Protein AF-A0A7W3NFS5-F1 (afdb_monomer_lite)

Sequence (262 aa):
MENLSQFLEVVEIKYSSRLQEELSLLIFSGQLLVFDCQSESMYSVNIANPPQRSVDESNMEVSIRGPRDGFVESAEINTVLIRQRLKTLSLVTETYTLGTRSNTNVTLLYMDDIISPDILDTIKCRLSEIKMDIISSSYQVEELLYDRTYSLLPLLDYSGRPDYVVQSLNQGRFAILVDGSPSCLIGPVNLEFLIKSPEDNQLSFFYASISRFLRLSALVTTILLPGLWTALTSYQPDQIPFPLLATVAVSRQGLPPLPHSS

Structure (mmCIF, N/CA/C/O backbone):
data_AF-A0A7W3NFS5-F1
#
_entry.id   AF-A0A7W3NFS5-F1
#
loop_
_atom_site.group_PDB
_atom_site.id
_atom_site.type_symbol
_atom_site.label_atom_id
_atom_site.label_alt_id
_atom_site.label_comp_id
_atom_site.label_asym_id
_atom_site.label_entity_id
_atom_site.label_seq_id
_atom_site.pdbx_PDB_ins_code
_atom_site.Cartn_x
_atom_site.Cartn_y
_atom_site.Cartn_z
_atom_site.occupancy
_atom_site.B_iso_or_equiv
_atom_site.auth_seq_id
_atom_site.auth_comp_id
_atom_site.auth_asym_id
_atom_site.auth_atom_id
_atom_site.pdbx_PDB_model_num
ATOM 1 N N . MET A 1 1 ? -26.804 4.217 36.303 1.00 50.69 1 MET A N 1
ATOM 2 C CA . MET A 1 1 ? -26.183 5.009 35.219 1.00 50.69 1 MET A CA 1
ATOM 3 C C . MET A 1 1 ? -25.878 6.456 35.626 1.00 50.69 1 MET A C 1
ATOM 5 O O . MET A 1 1 ? -24.889 6.981 35.140 1.00 50.69 1 MET A O 1
ATOM 9 N N . GLU A 1 2 ? -26.611 7.073 36.567 1.00 48.41 2 GLU A N 1
ATOM 10 C CA . GLU A 1 2 ? -26.377 8.465 37.032 1.00 48.41 2 GLU A CA 1
ATOM 11 C C . GLU A 1 2 ? -24.979 8.757 37.627 1.00 48.41 2 GLU A C 1
ATOM 13 O O . GLU A 1 2 ? -24.530 9.897 37.600 1.00 48.41 2 GLU A O 1
ATOM 18 N N . ASN A 1 3 ? -24.247 7.745 38.110 1.00 52.47 3 ASN A N 1
ATOM 19 C CA . ASN A 1 3 ? -22.880 7.928 38.628 1.00 52.47 3 ASN A CA 1
ATOM 20 C C . ASN A 1 3 ? -21.785 7.941 37.537 1.00 52.47 3 ASN A C 1
ATOM 22 O O . ASN A 1 3 ? -20.667 8.368 37.812 1.00 52.47 3 ASN A O 1
ATOM 26 N N . LEU A 1 4 ? -22.066 7.479 36.308 1.00 49.25 4 LEU A N 1
ATOM 27 C CA . LEU A 1 4 ? -21.071 7.423 35.218 1.00 49.25 4 LEU A CA 1
ATOM 28 C C . LEU A 1 4 ? -20.938 8.759 34.471 1.00 49.25 4 LEU A C 1
ATOM 30 O O . LEU A 1 4 ? -19.843 9.107 34.035 1.00 49.25 4 LEU A O 1
ATOM 34 N N . SER A 1 5 ? -22.012 9.551 34.410 1.00 54.19 5 SER A N 1
ATOM 35 C CA . SER A 1 5 ? -22.015 10.900 33.822 1.00 54.19 5 SER A CA 1
ATOM 36 C C . SER A 1 5 ? -21.189 11.924 34.606 1.00 54.19 5 SER A C 1
ATOM 38 O O . SER A 1 5 ? -20.962 13.028 34.125 1.00 54.19 5 SER A O 1
ATOM 40 N N . GLN A 1 6 ? -20.749 11.585 35.822 1.00 53.34 6 GLN A N 1
ATOM 41 C CA . GLN A 1 6 ? -19.926 12.458 36.664 1.00 53.34 6 GLN A CA 1
ATOM 42 C C . GLN A 1 6 ? -18.424 12.370 36.342 1.00 53.34 6 GLN A C 1
ATOM 44 O O . GLN A 1 6 ? -17.677 13.274 36.709 1.00 53.34 6 GLN A O 1
ATOM 49 N N . PHE A 1 7 ? -17.985 11.305 35.657 1.00 56.59 7 PHE A N 1
ATOM 50 C CA . PHE A 1 7 ? -16.572 11.049 35.341 1.00 56.59 7 PHE A CA 1
ATOM 51 C C . PHE A 1 7 ? -16.273 10.977 33.837 1.00 56.59 7 PHE A C 1
ATOM 53 O O . PHE A 1 7 ? -15.113 11.086 33.449 1.00 56.59 7 PHE A O 1
ATOM 60 N N . LEU A 1 8 ? -17.293 10.800 32.993 1.00 61.88 8 LEU A N 1
ATOM 61 C CA . LEU A 1 8 ? -17.168 10.682 31.541 1.00 61.88 8 LEU A CA 1
ATOM 62 C C . LEU A 1 8 ? -18.235 11.548 30.860 1.00 61.88 8 LEU A C 1
ATOM 64 O O . LEU A 1 8 ? -19.388 11.560 31.291 1.00 61.88 8 LEU A O 1
ATOM 68 N N . GLU A 1 9 ? -17.868 12.253 29.786 1.00 70.12 9 GLU A N 1
ATOM 69 C CA . GLU A 1 9 ? -18.842 12.890 28.892 1.00 70.12 9 GLU A CA 1
ATOM 70 C C . GLU A 1 9 ? -19.611 11.788 28.150 1.00 70.12 9 GLU A C 1
ATOM 72 O O . GLU A 1 9 ? -19.133 11.211 27.171 1.00 70.12 9 GLU A O 1
ATOM 77 N N . VAL A 1 10 ? -20.788 11.446 28.674 1.00 74.31 10 VAL A N 1
ATOM 78 C CA . VAL A 1 10 ? -21.691 10.455 28.087 1.00 74.31 10 VAL A CA 1
ATOM 79 C C . VAL A 1 10 ? -22.717 11.182 27.225 1.00 74.31 10 VAL A C 1
ATOM 81 O O . VAL A 1 10 ? -23.427 12.062 27.711 1.00 74.31 10 VAL A O 1
ATOM 84 N N . VAL A 1 11 ? -22.818 10.798 25.953 1.00 80.19 11 VAL A N 1
ATOM 85 C CA . VAL A 1 11 ? -23.832 11.321 25.027 1.00 80.19 11 VAL A CA 1
ATOM 86 C C . VAL A 1 11 ? -24.844 10.220 24.735 1.00 80.19 11 VAL A C 1
ATOM 88 O O . VAL A 1 11 ? -24.473 9.116 24.344 1.00 80.19 11 VAL A O 1
ATOM 91 N N . GLU A 1 12 ? -26.126 10.507 24.944 1.00 79.06 12 GLU A N 1
ATOM 92 C CA . GLU A 1 12 ? -27.219 9.601 24.585 1.00 79.06 12 GLU A CA 1
ATOM 93 C C . GLU A 1 12 ? -27.515 9.692 23.082 1.00 79.06 12 GLU A C 1
ATOM 95 O O . GLU A 1 12 ? -27.705 10.783 22.534 1.00 79.06 12 GLU A O 1
ATOM 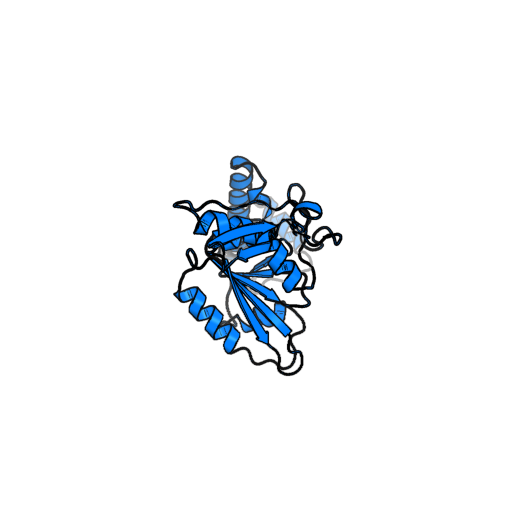100 N N . ILE A 1 13 ? -27.562 8.541 22.415 1.00 79.31 13 ILE A N 1
ATOM 101 C CA . ILE A 1 13 ? -27.836 8.429 20.984 1.00 79.31 13 ILE A CA 1
ATOM 102 C C . ILE A 1 13 ? -29.337 8.227 20.798 1.00 79.31 13 ILE A C 1
ATOM 104 O O . ILE A 1 13 ? -29.923 7.270 21.302 1.00 79.31 13 ILE A O 1
ATOM 108 N N . LYS A 1 14 ? -29.969 9.129 20.046 1.00 77.38 14 LYS A N 1
ATOM 109 C CA . LYS A 1 14 ? -31.396 9.033 19.722 1.00 77.38 14 LYS A CA 1
ATOM 110 C C . LYS A 1 14 ? -31.613 8.144 18.507 1.00 77.38 14 LYS A C 1
ATOM 112 O O . LYS A 1 14 ? -30.875 8.243 17.532 1.00 77.38 14 LYS A O 1
ATOM 117 N N . TYR A 1 15 ? -32.685 7.354 18.531 1.00 75.12 15 TYR A N 1
ATOM 118 C CA . TYR A 1 15 ? -33.077 6.540 17.387 1.00 75.12 15 TYR A CA 1
ATOM 119 C C . TYR A 1 15 ? -33.404 7.416 16.164 1.00 75.12 15 TYR A C 1
ATOM 121 O O . TYR A 1 15 ? -34.329 8.227 16.193 1.00 75.12 15 TYR A O 1
ATOM 129 N N . SER A 1 16 ? -32.633 7.249 15.089 1.00 76.94 16 SER A N 1
ATOM 130 C CA . SER A 1 16 ? -32.757 7.951 13.810 1.00 76.94 16 SER A CA 1
ATOM 131 C C . SER A 1 16 ? -32.874 6.955 12.643 1.00 76.94 16 SER A C 1
ATOM 133 O O . SER A 1 16 ? -32.555 5.774 12.760 1.00 76.94 16 SER A O 1
ATOM 135 N N . SER A 1 17 ? -33.313 7.408 11.466 1.00 72.19 17 SER A N 1
ATOM 136 C CA . SER A 1 17 ? -33.324 6.557 10.264 1.00 72.19 17 SER A CA 1
ATOM 137 C C . SER A 1 17 ? -31.917 6.226 9.740 1.00 72.19 17 SER A C 1
ATOM 139 O O . SER A 1 17 ? -31.786 5.379 8.865 1.00 72.19 17 SER A O 1
ATOM 141 N N . ARG A 1 18 ? -30.873 6.902 10.248 1.00 76.00 18 ARG A N 1
ATOM 142 C CA . ARG A 1 18 ? -29.458 6.740 9.864 1.00 76.00 18 ARG A CA 1
ATOM 143 C C . ARG A 1 18 ? -28.597 6.184 11.000 1.00 76.00 18 ARG A C 1
ATOM 145 O O . ARG A 1 18 ? -27.382 6.354 10.995 1.00 76.00 18 ARG A O 1
ATOM 152 N N . LEU A 1 19 ? -29.208 5.480 11.953 1.00 81.12 19 LEU A N 1
ATOM 153 C CA . LEU A 1 19 ? -28.507 4.940 13.120 1.00 81.12 19 LEU A CA 1
ATOM 154 C C . LEU A 1 19 ? -27.270 4.127 12.766 1.00 81.12 19 LEU A C 1
ATOM 156 O O . LEU A 1 19 ? -26.240 4.302 13.395 1.00 81.12 19 LEU A O 1
ATOM 160 N N . GLN A 1 20 ? -27.333 3.255 11.759 1.00 80.19 20 GLN A N 1
ATOM 161 C CA . GLN A 1 20 ? -26.166 2.449 11.387 1.00 80.19 20 GLN A CA 1
ATOM 162 C C . GLN A 1 20 ? -24.980 3.312 10.938 1.00 80.19 20 GLN A C 1
ATOM 164 O O . GLN A 1 20 ? -23.849 3.045 11.340 1.00 80.19 20 GLN A O 1
ATOM 169 N N . GLU A 1 21 ? -25.233 4.366 10.160 1.00 79.81 21 GLU A N 1
ATOM 170 C CA . GLU A 1 21 ? -24.198 5.301 9.713 1.00 79.81 21 GLU A CA 1
ATOM 171 C C . GLU A 1 21 ? -23.623 6.074 10.908 1.00 79.81 21 GLU A C 1
ATOM 173 O O . GLU A 1 21 ? -22.405 6.112 11.086 1.00 79.81 21 GLU A O 1
ATOM 178 N N . GLU A 1 22 ? -24.486 6.611 11.776 1.00 81.62 22 GLU A N 1
ATOM 179 C CA . GLU A 1 22 ? -24.076 7.342 12.982 1.00 81.62 22 GLU A CA 1
ATOM 180 C C . GLU A 1 22 ? -23.250 6.456 13.925 1.00 81.62 22 GLU A C 1
ATOM 182 O O . GLU A 1 22 ? -22.154 6.839 14.329 1.00 81.62 22 GLU A O 1
ATOM 187 N N . LEU A 1 23 ? -23.708 5.236 14.210 1.00 84.56 23 LEU A N 1
ATOM 188 C CA . LEU A 1 23 ? -22.993 4.290 15.066 1.00 84.56 23 LEU A CA 1
ATOM 189 C C . LEU A 1 23 ? -21.648 3.884 14.467 1.00 84.56 23 LEU A C 1
ATOM 191 O O . LEU A 1 23 ? -20.651 3.837 15.186 1.00 84.56 23 LEU A O 1
ATOM 195 N N . SER A 1 24 ? -21.593 3.641 13.155 1.00 82.06 24 SER A N 1
ATOM 196 C CA . SER A 1 24 ? -20.338 3.306 12.480 1.00 82.06 24 SER A CA 1
ATOM 197 C C . SER A 1 24 ? -19.307 4.430 12.610 1.00 82.06 24 SER A C 1
ATOM 199 O O . SER A 1 24 ? -18.157 4.172 12.966 1.00 82.06 24 SER A O 1
ATOM 201 N N . LEU A 1 25 ? -19.723 5.689 12.433 1.00 83.06 25 LEU A N 1
ATOM 202 C CA . LEU A 1 25 ? -18.851 6.851 12.583 1.00 83.06 25 LEU A CA 1
ATOM 203 C C . LEU A 1 25 ? -18.327 6.990 14.014 1.00 83.06 25 LEU A C 1
ATOM 205 O O . LEU A 1 25 ? -17.136 7.249 14.199 1.00 83.06 25 LEU A O 1
ATOM 209 N N . LEU A 1 26 ? -19.187 6.785 15.016 1.00 84.12 26 LEU A N 1
ATOM 210 C CA . LEU A 1 26 ? -18.800 6.854 16.426 1.00 84.12 26 LEU A CA 1
ATOM 211 C C . LEU A 1 26 ? -17.784 5.750 16.765 1.00 84.12 26 LEU A C 1
ATOM 213 O O . LEU A 1 26 ? -16.708 6.061 17.282 1.00 84.12 26 LEU A O 1
ATOM 217 N N . ILE A 1 27 ? -18.042 4.499 16.368 1.00 84.75 27 ILE A N 1
ATOM 218 C CA . ILE A 1 27 ? -17.113 3.370 16.566 1.00 84.75 27 ILE A CA 1
ATOM 219 C C . ILE A 1 27 ? -15.768 3.650 15.888 1.00 84.75 27 ILE A C 1
ATOM 221 O O . ILE A 1 27 ? -14.715 3.530 16.513 1.00 84.75 27 ILE A O 1
ATOM 225 N N . PHE A 1 28 ? -15.772 4.071 14.620 1.00 82.19 28 PHE A N 1
ATOM 226 C CA . PHE A 1 28 ? -14.536 4.336 13.874 1.00 82.19 28 PHE A CA 1
ATOM 227 C C . PHE A 1 28 ? -13.806 5.601 14.320 1.00 82.19 28 PHE A C 1
ATOM 229 O O . PHE A 1 28 ? -12.626 5.777 14.017 1.00 82.19 28 PHE A O 1
ATOM 236 N N . SER A 1 29 ? -14.471 6.477 15.069 1.00 81.06 29 SER A N 1
ATOM 237 C CA . SER A 1 29 ? -13.814 7.577 15.770 1.00 81.06 29 SER A CA 1
ATOM 238 C C . SER A 1 29 ? -13.174 7.164 17.100 1.00 81.06 29 SER A C 1
ATOM 240 O O . SER A 1 29 ? -12.531 7.999 17.728 1.00 81.06 29 SER A O 1
ATOM 242 N N . GLY A 1 30 ? -13.290 5.891 17.497 1.00 77.94 30 GLY A N 1
ATOM 243 C CA . GLY A 1 30 ? -12.721 5.355 18.734 1.00 77.94 30 GLY A CA 1
ATOM 244 C C . GLY A 1 30 ? -13.622 5.537 19.956 1.00 77.94 30 GLY A C 1
ATOM 245 O O . GLY A 1 30 ? -13.131 5.484 21.082 1.00 77.94 30 GLY A O 1
ATOM 246 N N . GLN A 1 31 ? -14.921 5.779 19.760 1.00 86.25 31 GLN A N 1
ATOM 247 C CA . GLN A 1 31 ? -15.871 5.882 20.864 1.00 86.25 31 GLN A CA 1
ATOM 248 C C . GLN A 1 31 ? -16.379 4.504 21.295 1.00 86.25 31 GLN A C 1
ATOM 250 O O . GLN A 1 31 ? -16.615 3.616 20.476 1.00 86.25 31 GLN A O 1
ATOM 255 N N . LEU A 1 32 ? -16.577 4.349 22.601 1.00 84.31 32 LEU A N 1
ATOM 256 C CA . LEU A 1 32 ? -17.219 3.193 23.206 1.00 84.31 32 LEU A CA 1
ATOM 257 C C . LEU A 1 32 ? -18.731 3.379 23.129 1.00 84.31 32 LEU A C 1
ATOM 259 O O . LEU A 1 32 ? -19.264 4.351 23.662 1.00 84.31 32 LEU A O 1
ATOM 263 N N . LEU A 1 33 ? -19.415 2.424 22.509 1.00 87.00 33 LEU A N 1
ATOM 264 C CA . LEU A 1 33 ? -20.867 2.349 22.553 1.00 87.00 33 LEU A CA 1
ATOM 265 C C . LEU A 1 33 ? -21.302 1.415 23.679 1.00 87.00 33 LEU A C 1
ATOM 267 O O . LEU A 1 33 ? -20.869 0.265 23.745 1.00 87.00 33 LEU A O 1
ATOM 271 N N . VAL A 1 34 ? -22.178 1.906 24.548 1.00 85.88 34 VAL A N 1
ATOM 272 C CA . VAL A 1 34 ? -22.802 1.130 25.618 1.00 85.88 34 VAL A CA 1
ATOM 273 C C . VAL A 1 34 ? -24.278 1.006 25.299 1.00 85.88 34 VAL A C 1
ATOM 275 O O . VAL A 1 34 ? -24.979 2.009 25.192 1.00 85.88 34 VAL A O 1
ATOM 278 N N . PHE A 1 35 ? -24.740 -0.229 25.145 1.00 85.69 35 PHE A N 1
ATOM 279 C CA . PHE A 1 35 ? -26.154 -0.528 24.982 1.00 85.69 35 PHE A CA 1
ATOM 280 C C . PHE A 1 35 ? -26.725 -0.999 26.317 1.00 85.69 35 PHE A C 1
ATOM 282 O O . PHE A 1 35 ? -26.280 -2.015 26.860 1.00 85.69 35 PHE A O 1
ATOM 289 N N . ASP A 1 36 ? -27.691 -0.258 26.853 1.00 84.38 36 ASP A N 1
ATOM 290 C CA . ASP A 1 36 ? -28.417 -0.670 28.047 1.00 84.38 36 ASP A CA 1
ATOM 291 C C . ASP A 1 36 ? -29.655 -1.478 27.641 1.00 84.38 36 ASP A C 1
ATOM 293 O O . ASP A 1 36 ? -30.638 -0.958 27.115 1.00 84.38 36 ASP A O 1
ATOM 297 N N . CYS A 1 37 ? -29.603 -2.784 27.906 1.00 79.75 37 CYS A N 1
ATOM 298 C CA . CYS A 1 37 ? -30.672 -3.712 27.547 1.00 79.75 37 CYS A CA 1
ATOM 299 C C . CYS A 1 37 ? -31.980 -3.462 28.316 1.00 79.75 37 CYS A C 1
ATOM 301 O O . CYS A 1 37 ? -33.018 -3.951 27.884 1.00 79.75 37 CYS A O 1
ATOM 303 N N . GLN A 1 38 ? -31.950 -2.767 29.462 1.00 80.44 38 GLN A N 1
ATOM 304 C CA . GLN A 1 38 ? -33.153 -2.535 30.272 1.00 80.44 38 GLN A CA 1
ATOM 305 C C . GLN A 1 38 ? -33.920 -1.283 29.852 1.00 80.44 38 GLN A C 1
ATOM 307 O O . GLN A 1 38 ? -35.146 -1.264 29.920 1.00 80.44 38 GLN A O 1
ATOM 312 N N . SER A 1 39 ? -33.200 -0.236 29.460 1.00 78.31 39 SER A N 1
ATOM 313 C CA . SER A 1 39 ? -33.780 1.052 29.074 1.00 78.31 39 SER A CA 1
ATOM 314 C C . SER A 1 39 ? -33.899 1.227 27.556 1.00 78.31 39 SER A C 1
ATOM 316 O O . SER A 1 39 ? -34.434 2.238 27.110 1.00 78.31 39 SER A O 1
ATOM 318 N N . GLU A 1 40 ? -33.420 0.249 26.774 1.00 79.94 40 GLU A N 1
ATOM 319 C CA . GLU A 1 40 ? -33.322 0.290 25.306 1.00 79.94 40 GLU A CA 1
ATOM 320 C C . GLU A 1 40 ? -32.586 1.535 24.782 1.00 79.94 40 GLU A C 1
ATOM 322 O O . GLU A 1 40 ? -32.720 1.905 23.615 1.00 79.94 40 GLU A O 1
ATOM 327 N N . SER A 1 41 ? -31.784 2.188 25.624 1.00 79.94 41 SER A N 1
ATOM 328 C CA . SER A 1 41 ? -31.015 3.370 25.265 1.00 79.94 41 SER A CA 1
ATOM 329 C C . SER A 1 41 ? -29.575 3.000 24.919 1.00 79.94 41 SER A C 1
ATOM 331 O O . SER A 1 41 ? -28.996 2.015 25.395 1.00 79.94 41 SER A O 1
ATOM 333 N N . MET A 1 42 ? -28.987 3.807 24.040 1.00 83.19 42 MET A N 1
ATOM 334 C CA . MET A 1 42 ? -27.611 3.645 23.602 1.00 83.19 42 MET A CA 1
ATOM 335 C C . MET A 1 42 ? -26.827 4.902 23.946 1.00 83.19 42 MET A C 1
ATOM 337 O O . MET A 1 42 ? -27.275 6.021 23.699 1.00 83.19 42 MET A O 1
ATOM 341 N N . TYR A 1 43 ? -25.643 4.711 24.505 1.00 84.56 43 TYR A N 1
ATOM 342 C CA . TYR A 1 43 ? -24.767 5.791 24.926 1.00 84.56 43 TYR A CA 1
ATOM 343 C C . TYR A 1 43 ? -23.435 5.690 24.196 1.00 84.56 43 TYR A C 1
ATOM 345 O O . TYR A 1 43 ? -22.887 4.598 24.054 1.00 84.56 43 TYR A O 1
ATOM 353 N N . SER A 1 44 ? -22.887 6.824 23.773 1.00 85.81 44 SER A N 1
ATOM 354 C CA . SER A 1 44 ? -21.505 6.929 23.310 1.00 85.81 44 SER A CA 1
ATOM 355 C C . SER A 1 44 ? -20.638 7.601 24.361 1.00 85.81 44 SER A C 1
ATOM 357 O O . SER A 1 44 ? -21.002 8.648 24.903 1.00 85.81 44 SER A O 1
ATOM 359 N N . VAL A 1 45 ? -19.464 7.027 24.594 1.00 86.06 45 VAL A N 1
ATOM 360 C CA . VAL A 1 45 ? -18.421 7.584 25.451 1.00 86.06 45 VAL A CA 1
ATOM 361 C C . VAL A 1 45 ? -17.153 7.741 24.629 1.00 86.06 45 VAL A C 1
ATOM 363 O O . VAL A 1 45 ? -16.665 6.781 24.030 1.00 86.06 45 VAL A O 1
ATOM 366 N N . ASN A 1 46 ? -16.589 8.946 24.604 1.00 81.25 46 ASN A N 1
ATOM 367 C CA . ASN A 1 46 ? -15.326 9.168 23.917 1.00 81.25 46 ASN A CA 1
ATOM 368 C C . ASN A 1 46 ? -14.157 8.626 24.752 1.00 81.25 46 ASN A C 1
ATOM 370 O O . ASN A 1 46 ? -13.762 9.230 25.746 1.00 81.25 46 ASN A O 1
ATOM 374 N N . ILE A 1 47 ? -13.614 7.483 24.332 1.00 82.75 47 ILE A N 1
ATOM 375 C CA . ILE A 1 47 ? -12.411 6.864 24.911 1.00 82.75 47 ILE A CA 1
ATOM 376 C C . ILE A 1 47 ? -11.263 6.795 23.897 1.00 82.75 47 ILE A C 1
ATOM 378 O O . ILE A 1 47 ? -10.312 6.035 24.083 1.00 82.75 47 ILE A O 1
ATOM 382 N N . ALA A 1 48 ? -11.369 7.545 22.797 1.00 75.75 48 ALA A N 1
ATOM 383 C CA . ALA A 1 48 ? -10.435 7.451 21.691 1.00 75.75 48 ALA A CA 1
ATOM 384 C C . ALA A 1 48 ? -9.026 7.838 22.157 1.00 75.75 48 ALA A C 1
ATOM 386 O O . ALA A 1 48 ? -8.759 8.994 22.482 1.00 75.75 48 ALA A O 1
ATOM 387 N N . ASN A 1 49 ? -8.114 6.866 22.159 1.00 74.19 49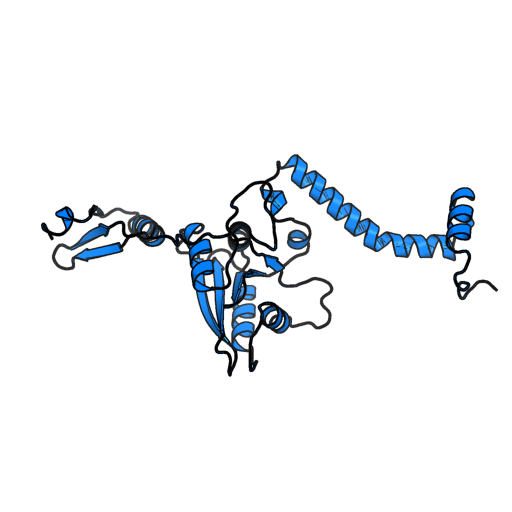 ASN A N 1
ATOM 388 C CA . ASN A 1 49 ? -6.697 7.081 22.428 1.00 74.19 49 ASN A CA 1
ATOM 389 C C . ASN A 1 49 ? -5.886 6.666 21.192 1.00 74.19 49 ASN A C 1
ATOM 391 O O . ASN A 1 49 ? -5.350 5.555 21.151 1.00 74.19 49 ASN A O 1
ATOM 395 N N . PRO A 1 50 ? -5.872 7.497 20.131 1.00 67.75 50 PRO A N 1
ATOM 396 C CA . PRO A 1 50 ? -5.092 7.198 18.938 1.00 67.75 50 PRO A CA 1
ATOM 397 C C . PRO A 1 50 ? -3.608 7.029 19.314 1.00 67.75 50 PRO A C 1
ATOM 399 O O . PRO A 1 50 ? -3.145 7.697 20.241 1.00 67.75 50 PRO A O 1
ATOM 402 N N . PRO A 1 51 ? -2.852 6.147 18.632 1.00 62.06 51 PRO A N 1
ATOM 403 C CA . PRO A 1 51 ? -1.450 5.904 18.950 1.00 62.06 51 PRO A CA 1
ATOM 404 C C . PRO A 1 51 ? -0.664 7.225 18.988 1.00 62.06 51 PRO A C 1
ATOM 406 O O . PRO A 1 51 ? -0.557 7.920 17.985 1.00 62.06 51 PRO A O 1
ATOM 409 N N . GLN A 1 52 ? -0.131 7.568 20.168 1.00 56.97 52 GLN A N 1
ATOM 410 C CA . GLN A 1 52 ? 0.636 8.799 20.429 1.00 56.97 52 GLN A CA 1
ATOM 411 C C . GLN A 1 52 ? 2.148 8.640 20.210 1.00 56.97 52 GLN A C 1
ATOM 413 O O . GLN A 1 52 ? 2.911 9.564 20.496 1.00 56.97 52 GLN A O 1
ATOM 418 N N . ARG A 1 53 ? 2.620 7.470 19.756 1.00 47.50 53 ARG A N 1
ATOM 419 C CA . ARG A 1 53 ? 4.045 7.313 19.440 1.00 47.50 53 ARG A CA 1
ATOM 420 C C . ARG A 1 53 ? 4.416 8.297 18.332 1.00 47.50 53 ARG A C 1
ATOM 422 O O . ARG A 1 53 ? 3.583 8.588 17.477 1.00 47.50 53 ARG A O 1
ATOM 429 N N . SER A 1 54 ? 5.652 8.788 18.357 1.00 51.16 54 SER A N 1
ATOM 430 C CA . SER A 1 54 ? 6.246 9.550 17.262 1.00 51.16 54 SER A CA 1
ATOM 431 C C . SER A 1 54 ? 6.188 8.691 16.003 1.00 51.16 54 SER A C 1
ATOM 433 O O . SER A 1 54 ? 7.034 7.824 15.796 1.00 51.16 54 SER A O 1
ATOM 435 N N . VAL A 1 55 ? 5.126 8.840 15.212 1.00 55.03 55 VAL A N 1
ATOM 436 C CA . VAL A 1 55 ? 5.115 8.303 13.861 1.00 55.03 55 VAL A CA 1
ATOM 437 C C . VAL A 1 55 ? 6.111 9.169 13.114 1.00 55.03 55 VAL A C 1
ATOM 439 O O . VAL A 1 55 ? 5.806 10.304 12.744 1.00 55.03 55 VAL A O 1
ATOM 442 N N . ASP A 1 56 ? 7.348 8.689 13.070 1.00 59.72 56 ASP A N 1
ATOM 443 C CA . ASP A 1 56 ? 8.437 9.392 12.422 1.00 59.72 56 ASP A CA 1
ATOM 444 C C . ASP A 1 56 ? 8.164 9.474 10.918 1.00 59.72 56 ASP A C 1
ATOM 446 O O . ASP A 1 56 ? 7.334 8.748 10.354 1.00 59.72 56 ASP A O 1
ATOM 450 N N . GLU A 1 57 ? 8.840 10.422 10.277 1.00 59.66 57 GLU A N 1
ATOM 451 C CA . GLU A 1 57 ? 8.724 10.603 8.839 1.00 59.66 57 GLU A CA 1
ATOM 452 C C . GLU A 1 57 ? 9.121 9.315 8.113 1.00 59.66 57 GLU A C 1
ATOM 454 O O . GLU A 1 57 ? 10.073 8.640 8.510 1.00 59.66 57 GLU A O 1
ATOM 459 N N . SER A 1 58 ? 8.370 8.938 7.074 1.00 57.56 58 SER A N 1
ATOM 460 C CA . SER A 1 58 ? 8.678 7.723 6.319 1.00 57.56 58 SER A CA 1
ATOM 461 C C . SER A 1 58 ? 10.115 7.782 5.792 1.00 57.56 58 SER A C 1
ATOM 463 O O . SER A 1 58 ? 10.449 8.629 4.965 1.00 57.56 58 SER A O 1
ATOM 465 N N . ASN A 1 59 ? 10.968 6.855 6.240 1.00 60.09 59 ASN A N 1
ATOM 466 C CA . ASN A 1 59 ? 12.362 6.783 5.788 1.00 60.09 59 ASN A CA 1
ATOM 467 C C . ASN A 1 59 ? 12.482 6.429 4.293 1.00 60.09 59 ASN A C 1
ATOM 469 O O . ASN A 1 59 ? 13.520 6.689 3.688 1.00 60.09 59 ASN A O 1
ATOM 473 N N . MET A 1 60 ? 11.447 5.818 3.702 1.00 59.59 60 MET A N 1
ATOM 474 C CA . MET A 1 60 ? 11.437 5.436 2.285 1.00 59.59 60 MET A CA 1
ATOM 475 C C . MET A 1 60 ? 10.988 6.576 1.368 1.00 59.59 60 MET A C 1
ATOM 477 O O . MET A 1 60 ? 11.485 6.692 0.251 1.00 59.59 60 MET A O 1
ATOM 481 N N . GLU A 1 61 ? 10.055 7.410 1.826 1.00 61.91 61 GLU A N 1
ATOM 482 C CA . GLU A 1 61 ? 9.407 8.431 1.005 1.00 61.91 61 GLU A CA 1
ATOM 483 C C . GLU A 1 61 ? 9.248 9.733 1.801 1.00 61.91 61 GLU A C 1
ATOM 485 O O . GLU A 1 61 ? 8.329 9.882 2.607 1.00 61.91 61 GLU A O 1
ATOM 490 N N . VAL A 1 62 ? 10.124 10.707 1.551 1.00 59.34 62 VAL A N 1
ATOM 491 C CA . VAL A 1 62 ? 10.042 12.030 2.187 1.00 59.34 62 VAL A CA 1
ATOM 492 C C . VAL A 1 62 ? 8.982 12.865 1.471 1.00 59.34 62 VAL A C 1
ATOM 494 O O . VAL A 1 62 ? 9.132 13.180 0.293 1.00 59.34 62 VAL A O 1
ATOM 497 N N . SER A 1 63 ? 7.912 13.260 2.168 1.00 57.09 63 SER A N 1
ATOM 498 C CA . SER A 1 63 ? 6.882 14.119 1.576 1.00 57.09 63 SER A CA 1
ATOM 499 C C . SER A 1 63 ? 7.255 15.596 1.711 1.00 57.09 63 SER A C 1
ATOM 501 O O . SER A 1 63 ? 7.340 16.149 2.808 1.00 57.09 63 SER A O 1
ATOM 503 N N . ILE A 1 64 ? 7.394 16.285 0.575 1.00 57.91 64 ILE A N 1
ATOM 504 C CA . ILE A 1 64 ? 7.599 17.744 0.552 1.00 57.91 64 ILE A CA 1
ATOM 505 C C . ILE A 1 64 ? 6.336 18.488 1.040 1.00 57.91 64 ILE A C 1
ATOM 507 O O . ILE A 1 64 ? 6.434 19.583 1.602 1.00 57.91 64 ILE A O 1
ATOM 511 N N . ARG A 1 65 ? 5.138 17.911 0.851 1.00 57.31 65 ARG A N 1
ATOM 512 C CA . ARG A 1 65 ? 3.845 18.474 1.280 1.00 57.31 65 ARG A CA 1
ATOM 513 C C . ARG A 1 65 ? 2.832 17.374 1.577 1.00 57.31 65 ARG A C 1
ATOM 515 O O . ARG A 1 65 ? 2.385 16.743 0.643 1.00 57.31 65 ARG A O 1
ATOM 522 N N . GLY A 1 66 ? 2.349 17.229 2.808 1.00 61.78 66 GLY A N 1
ATOM 523 C CA . GLY A 1 66 ? 1.283 16.272 3.133 1.00 61.78 66 GLY A CA 1
ATOM 524 C C . GLY A 1 66 ? 1.442 15.662 4.525 1.00 61.78 66 GLY A C 1
ATOM 525 O O . GLY A 1 66 ? 2.239 16.178 5.313 1.00 61.78 66 GLY A O 1
ATOM 526 N N . PRO A 1 67 ? 0.683 14.598 4.846 1.00 64.50 67 PRO A N 1
ATOM 527 C CA . PRO A 1 67 ? 0.889 13.817 6.061 1.00 64.50 67 PRO A CA 1
ATOM 528 C C . PRO A 1 67 ? 2.313 13.253 6.071 1.00 64.50 67 PRO A C 1
ATOM 530 O O . PRO A 1 67 ? 2.770 12.712 5.065 1.00 64.50 67 PRO A O 1
ATOM 533 N N . ARG A 1 68 ? 3.023 13.434 7.187 1.00 67.69 68 ARG A N 1
ATOM 534 C CA . ARG A 1 68 ? 4.399 12.944 7.359 1.00 67.69 68 ARG A CA 1
ATOM 535 C C . ARG A 1 68 ? 4.469 11.589 8.036 1.00 67.69 68 ARG A C 1
ATOM 537 O O . ARG A 1 68 ? 5.542 11.021 8.119 1.00 67.69 68 ARG A O 1
ATOM 544 N N . ASP A 1 69 ? 3.357 11.090 8.545 1.00 73.56 69 ASP A N 1
ATOM 545 C CA . ASP A 1 69 ? 3.329 9.827 9.255 1.00 73.56 69 ASP A CA 1
ATOM 546 C C . ASP A 1 69 ? 3.639 8.671 8.296 1.00 73.56 69 ASP A C 1
ATOM 548 O O . ASP A 1 69 ? 2.931 8.466 7.313 1.00 73.56 69 ASP A O 1
ATOM 552 N N . GLY A 1 70 ? 4.724 7.943 8.563 1.00 82.94 70 GLY A N 1
ATOM 553 C CA . GLY A 1 70 ? 5.069 6.704 7.874 1.00 82.94 70 GLY A CA 1
ATOM 554 C C . GLY A 1 70 ? 4.482 5.465 8.550 1.00 82.94 70 GLY A C 1
ATOM 555 O O . GLY A 1 70 ? 4.059 5.495 9.705 1.00 82.94 70 GLY A O 1
ATOM 556 N N . PHE A 1 71 ? 4.466 4.345 7.835 1.00 88.12 71 PHE A N 1
ATOM 557 C CA . PHE A 1 71 ? 4.244 3.050 8.470 1.00 88.12 71 PHE A CA 1
ATOM 558 C C . PHE A 1 71 ? 5.397 2.679 9.407 1.00 88.12 71 PHE A C 1
ATOM 560 O O . PHE A 1 71 ? 6.544 3.081 9.213 1.00 88.12 71 PHE A O 1
ATOM 567 N N . VAL A 1 72 ? 5.068 1.873 10.410 1.00 88.38 72 VAL A N 1
ATOM 568 C CA . VAL A 1 72 ? 6.003 1.280 11.373 1.00 88.38 72 VAL A CA 1
ATOM 569 C C . VAL A 1 72 ? 6.038 -0.236 11.189 1.00 88.38 72 VAL A C 1
ATOM 571 O O . VAL A 1 72 ? 5.278 -0.789 10.405 1.00 88.38 72 VAL A O 1
ATOM 574 N N . GLU A 1 73 ? 6.886 -0.948 11.918 1.00 87.62 73 GLU A N 1
ATOM 575 C CA . GLU A 1 73 ? 7.041 -2.397 11.761 1.00 87.62 73 GLU A CA 1
ATOM 576 C C . GLU A 1 73 ? 5.822 -3.201 12.239 1.00 87.62 73 GLU A C 1
ATOM 578 O O . GLU A 1 73 ? 5.671 -4.358 11.866 1.00 87.62 73 GLU A O 1
ATOM 583 N N . SER A 1 74 ? 4.940 -2.618 13.056 1.00 88.62 74 SER A N 1
ATOM 584 C CA . SER A 1 74 ? 3.753 -3.310 13.568 1.00 88.62 74 SER A CA 1
ATOM 585 C C . SER A 1 74 ? 2.582 -3.241 12.585 1.00 88.62 74 SER A C 1
ATOM 587 O O . SER A 1 74 ? 2.027 -2.164 12.336 1.00 88.62 74 SER A O 1
ATOM 589 N N . ALA A 1 75 ? 2.133 -4.404 12.102 1.00 89.62 75 ALA A N 1
ATOM 590 C CA . ALA A 1 75 ? 0.983 -4.497 11.199 1.00 89.62 75 ALA A CA 1
ATOM 591 C C . ALA A 1 75 ? -0.325 -3.999 11.847 1.00 89.62 75 ALA A C 1
ATOM 593 O O . ALA A 1 75 ? -1.168 -3.402 11.171 1.00 89.62 75 ALA A O 1
ATOM 594 N N . GLU A 1 76 ? -0.489 -4.188 13.159 1.00 89.31 76 GLU A N 1
ATOM 595 C CA . GLU A 1 76 ? -1.654 -3.704 13.913 1.00 89.31 76 GLU A CA 1
ATOM 596 C C . GLU A 1 76 ? -1.711 -2.173 13.943 1.00 89.31 76 GLU A C 1
ATOM 598 O O . GLU A 1 76 ? -2.744 -1.582 13.620 1.00 89.31 76 GLU A O 1
ATOM 603 N N . ILE A 1 77 ? -0.586 -1.516 14.254 1.00 88.56 77 ILE A N 1
ATOM 604 C CA . ILE A 1 77 ? -0.502 -0.048 14.262 1.00 88.56 77 ILE A CA 1
ATOM 605 C C . ILE A 1 77 ? -0.779 0.498 12.858 1.00 88.56 77 ILE A C 1
ATOM 607 O O . ILE A 1 77 ? -1.581 1.419 12.700 1.00 88.56 77 ILE A O 1
ATOM 611 N N . ASN A 1 78 ? -0.185 -0.106 11.829 1.00 91.62 78 ASN A N 1
ATOM 612 C CA . ASN A 1 78 ? -0.397 0.294 10.439 1.00 91.62 78 ASN A CA 1
ATOM 613 C C . ASN A 1 78 ? -1.865 0.152 10.008 1.00 91.62 78 ASN A C 1
ATOM 615 O O . ASN A 1 78 ? -2.409 1.035 9.343 1.00 91.62 78 ASN A O 1
ATOM 619 N N . THR A 1 79 ? -2.537 -0.916 10.444 1.00 92.19 79 THR A N 1
ATOM 620 C CA . THR A 1 79 ? -3.975 -1.115 10.208 1.00 92.19 79 THR A CA 1
ATOM 621 C C . THR A 1 79 ? -4.791 0.012 10.845 1.00 92.19 79 THR A C 1
ATOM 623 O O . THR A 1 79 ? -5.698 0.560 10.216 1.00 92.19 79 THR A O 1
ATOM 626 N N . VAL A 1 80 ? -4.448 0.423 12.071 1.00 89.25 80 VAL A N 1
ATOM 627 C CA . VAL A 1 80 ? -5.098 1.556 12.749 1.00 89.25 80 VAL A CA 1
ATOM 628 C C . VAL A 1 80 ? -4.879 2.868 11.986 1.00 89.25 80 VAL A C 1
ATOM 630 O O . VAL A 1 80 ? -5.843 3.612 11.800 1.00 89.25 80 VAL A O 1
ATOM 633 N N . LEU A 1 81 ? -3.667 3.140 11.487 1.00 89.38 81 LEU A N 1
ATOM 634 C CA . LEU A 1 81 ? -3.365 4.346 10.695 1.00 89.38 81 LEU A CA 1
ATOM 635 C C . LEU A 1 81 ? -4.214 4.445 9.417 1.00 89.38 81 LEU A C 1
ATOM 637 O O . LEU A 1 81 ? -4.624 5.544 9.029 1.00 89.38 81 LEU A O 1
ATOM 641 N N . ILE A 1 82 ? -4.506 3.307 8.778 1.00 92.50 82 ILE A N 1
ATOM 642 C CA . ILE A 1 82 ? -5.402 3.229 7.615 1.00 92.50 82 ILE A CA 1
ATOM 643 C C . ILE A 1 82 ? -6.856 3.462 8.048 1.0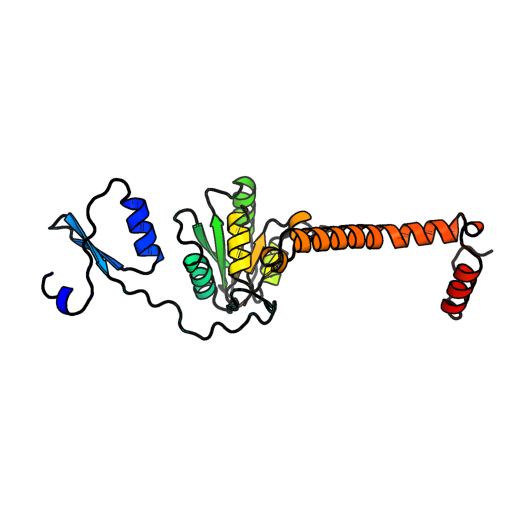0 92.50 82 ILE A C 1
ATOM 645 O O . ILE A 1 82 ? -7.544 4.303 7.467 1.00 92.50 82 ILE A O 1
ATOM 649 N N . ARG A 1 83 ? -7.328 2.786 9.105 1.00 89.38 83 ARG A N 1
ATOM 650 C CA . ARG A 1 83 ? -8.714 2.913 9.603 1.00 89.38 83 ARG A CA 1
ATOM 651 C C . ARG A 1 83 ? -9.054 4.314 10.112 1.00 89.38 83 ARG A C 1
ATOM 653 O O . ARG A 1 83 ? -10.187 4.759 9.967 1.00 89.38 83 ARG A O 1
ATOM 660 N N . GLN A 1 84 ? -8.089 5.042 10.670 1.00 86.50 84 GLN A N 1
ATOM 661 C CA . GLN A 1 84 ? -8.299 6.434 11.086 1.00 86.50 84 GLN A CA 1
ATOM 662 C C . GLN A 1 84 ? -8.621 7.363 9.911 1.00 86.50 84 GLN A C 1
ATOM 664 O O . GLN A 1 84 ? -9.369 8.330 10.078 1.00 86.50 84 GLN A O 1
ATOM 669 N N . ARG A 1 85 ? -8.076 7.058 8.729 1.00 88.06 85 ARG A N 1
ATOM 670 C CA . ARG A 1 85 ? -8.328 7.786 7.479 1.00 88.06 85 ARG A CA 1
ATOM 671 C C . ARG A 1 85 ? -9.584 7.288 6.766 1.00 88.06 85 ARG A C 1
ATOM 673 O O . ARG A 1 85 ? -10.321 8.094 6.209 1.00 88.06 85 ARG A O 1
ATOM 680 N N . LEU A 1 86 ? -9.836 5.980 6.807 1.00 89.31 86 LEU A N 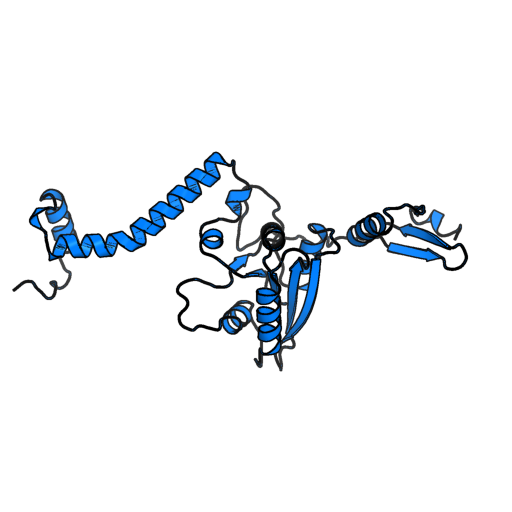1
ATOM 681 C CA . LEU A 1 86 ? -10.993 5.317 6.202 1.00 89.31 86 LEU A CA 1
ATOM 682 C C . LEU A 1 86 ? -12.011 4.898 7.268 1.00 89.31 86 LEU A C 1
ATOM 684 O O . LEU A 1 86 ? -12.070 3.743 7.685 1.00 89.31 86 LEU A O 1
ATOM 688 N N . LYS A 1 87 ? -12.858 5.845 7.679 1.00 86.00 87 LYS A N 1
ATOM 689 C CA . LYS A 1 87 ? -13.972 5.604 8.613 1.00 86.00 87 LYS A CA 1
ATOM 690 C C . LYS A 1 87 ? -15.197 5.058 7.877 1.00 86.00 87 LYS A C 1
ATOM 692 O O . LYS A 1 87 ? -16.223 5.726 7.798 1.00 86.00 87 LYS A O 1
ATOM 697 N N . THR A 1 88 ? -15.061 3.875 7.288 1.00 87.31 88 THR A N 1
ATOM 698 C CA . THR A 1 88 ? -16.099 3.237 6.467 1.00 87.31 88 THR A CA 1
ATOM 699 C C . THR A 1 88 ? -16.337 1.789 6.884 1.00 87.31 88 THR A C 1
ATOM 701 O O . THR A 1 88 ? -15.424 1.110 7.355 1.00 87.31 88 THR A O 1
ATOM 704 N N . LEU A 1 89 ? -17.574 1.323 6.699 1.00 86.56 89 LEU A N 1
ATOM 705 C CA . LEU A 1 89 ? -17.971 -0.071 6.903 1.00 86.56 89 LEU A CA 1
ATOM 706 C C . LEU A 1 89 ? -17.469 -0.986 5.776 1.00 86.56 89 LEU A C 1
ATOM 708 O O . LEU A 1 89 ? -17.332 -2.182 6.002 1.00 86.56 89 LEU A O 1
ATOM 712 N N . SER A 1 90 ? -17.171 -0.431 4.597 1.00 91.81 90 SER A N 1
ATOM 713 C CA . SER A 1 90 ? -16.729 -1.208 3.432 1.00 91.81 90 SER A CA 1
ATOM 714 C C . SER A 1 90 ? -15.277 -1.693 3.523 1.00 91.81 90 SER A C 1
ATOM 716 O O . SER A 1 90 ? -14.867 -2.547 2.740 1.00 91.81 90 SER A O 1
ATOM 718 N N . LEU A 1 91 ? -14.476 -1.140 4.445 1.00 94.44 91 LEU A N 1
ATOM 719 C CA . LEU A 1 91 ? -13.082 -1.538 4.622 1.00 94.44 91 LEU A CA 1
ATOM 720 C C . LEU A 1 91 ? -13.023 -2.862 5.386 1.00 94.44 91 LEU A C 1
ATOM 722 O O . LEU A 1 91 ? -13.241 -2.907 6.601 1.00 94.44 91 LEU A O 1
ATOM 726 N N . VAL A 1 92 ? -12.662 -3.924 4.676 1.00 95.06 92 VAL A N 1
ATOM 727 C CA . VAL A 1 92 ? -12.486 -5.259 5.239 1.00 95.06 92 VAL A CA 1
ATOM 728 C C . VAL A 1 92 ? -11.018 -5.480 5.587 1.00 95.06 92 VAL A C 1
ATOM 730 O O . VAL A 1 92 ? -10.106 -5.008 4.907 1.00 95.06 92 VAL A O 1
ATOM 733 N N . THR A 1 93 ? -10.787 -6.168 6.701 1.00 94.69 93 THR A N 1
ATOM 734 C CA . THR A 1 93 ? -9.458 -6.514 7.208 1.00 94.69 93 THR A CA 1
ATOM 735 C C . THR A 1 93 ? -9.445 -8.006 7.518 1.00 94.69 93 THR A C 1
ATOM 737 O O . THR A 1 93 ? -10.214 -8.461 8.362 1.00 94.69 93 THR A O 1
ATOM 740 N N . GLU A 1 94 ? -8.584 -8.761 6.843 1.00 95.12 94 GLU A N 1
ATOM 741 C CA . GLU A 1 94 ? -8.414 -10.202 7.037 1.00 95.12 94 GLU A CA 1
ATOM 742 C C . GLU A 1 94 ? -6.971 -10.500 7.433 1.00 95.12 94 GLU A C 1
ATOM 744 O O . GLU A 1 94 ? -6.042 -10.137 6.716 1.00 95.12 94 GLU A O 1
ATOM 749 N N . THR A 1 95 ? -6.772 -11.168 8.566 1.00 94.31 95 THR A N 1
ATOM 750 C CA . THR A 1 95 ? -5.435 -11.511 9.060 1.00 94.31 95 THR A CA 1
ATOM 751 C C . THR A 1 95 ? -5.151 -12.992 8.846 1.00 94.31 95 THR A C 1
ATOM 753 O O . THR A 1 95 ? -5.954 -13.853 9.198 1.00 94.31 95 THR A O 1
ATOM 756 N N . TYR A 1 96 ? -3.977 -13.270 8.295 1.00 93.44 96 TYR A N 1
ATOM 757 C CA . TYR A 1 96 ? -3.433 -14.588 8.016 1.00 93.44 96 TYR A CA 1
ATOM 758 C C . TYR A 1 96 ? -2.165 -14.780 8.848 1.00 93.44 96 TYR A C 1
ATOM 760 O O . TYR A 1 96 ? -1.365 -13.858 8.992 1.00 93.44 96 TYR A O 1
ATOM 768 N N . THR A 1 97 ? -1.952 -15.982 9.374 1.00 93.25 97 THR A N 1
ATOM 769 C CA . THR A 1 97 ? -0.693 -16.346 10.034 1.00 93.25 97 THR A CA 1
ATOM 770 C C . THR A 1 97 ? 0.109 -17.210 9.074 1.00 93.25 97 THR A C 1
ATOM 772 O O . THR A 1 97 ? -0.289 -18.333 8.767 1.00 93.25 97 THR A O 1
ATOM 775 N N . LEU A 1 98 ? 1.220 -16.674 8.571 1.00 92.00 98 LEU A N 1
ATOM 776 C CA . LEU A 1 98 ? 2.058 -17.317 7.565 1.00 92.00 98 LEU A CA 1
ATOM 777 C C . LEU A 1 98 ? 3.442 -17.656 8.145 1.00 92.00 98 LEU A C 1
ATOM 779 O O . LEU A 1 98 ? 3.976 -16.937 8.986 1.00 92.00 98 LEU A O 1
ATOM 783 N N . GLY A 1 99 ? 4.056 -18.740 7.666 1.00 90.06 99 GLY A N 1
ATOM 784 C CA . GLY A 1 99 ? 5.360 -19.209 8.149 1.00 90.06 99 GLY A CA 1
ATOM 785 C C . GLY A 1 99 ? 5.247 -20.298 9.219 1.00 90.06 99 GLY A C 1
ATOM 786 O O . GLY A 1 99 ? 4.725 -20.043 10.300 1.00 90.06 99 GLY A O 1
ATOM 787 N N . THR A 1 100 ? 5.768 -21.504 8.959 1.00 89.25 100 THR A N 1
ATOM 788 C CA . THR A 1 100 ? 5.643 -22.652 9.889 1.00 89.25 100 THR A CA 1
ATOM 789 C C . THR A 1 100 ? 6.353 -22.437 11.229 1.00 89.25 100 THR A C 1
ATOM 791 O O . THR A 1 100 ? 5.922 -22.962 12.255 1.00 89.25 100 THR A O 1
ATOM 794 N N . ARG A 1 101 ? 7.455 -21.679 11.229 1.00 89.94 101 ARG A N 1
ATOM 795 C CA . ARG A 1 101 ? 8.264 -21.361 12.413 1.00 89.94 101 ARG A CA 1
ATOM 796 C C . ARG A 1 101 ? 8.118 -19.915 12.854 1.00 89.94 101 ARG A C 1
ATOM 798 O O . ARG A 1 101 ? 8.148 -19.663 14.055 1.00 89.94 101 ARG A O 1
ATOM 805 N N . SER A 1 102 ? 8.003 -18.982 11.909 1.00 89.75 102 SER A N 1
ATOM 806 C CA . SER A 1 102 ? 7.910 -17.557 12.239 1.00 89.75 102 SER A CA 1
ATOM 807 C C . SER A 1 102 ? 6.525 -17.145 12.731 1.00 89.75 102 SER A C 1
ATOM 809 O O . SER A 1 102 ? 6.455 -16.218 13.528 1.00 89.75 102 SER A O 1
ATOM 811 N N . ASN A 1 103 ? 5.452 -17.835 12.311 1.00 90.88 103 ASN A N 1
ATOM 812 C CA . ASN A 1 103 ? 4.061 -17.471 12.618 1.00 90.88 103 ASN A CA 1
ATOM 813 C C . ASN A 1 103 ? 3.808 -15.963 12.436 1.00 90.88 103 ASN A C 1
ATOM 815 O O . ASN A 1 103 ? 3.268 -15.291 13.312 1.00 90.88 103 ASN A O 1
ATOM 819 N N . THR A 1 104 ? 4.261 -15.427 11.305 1.00 91.69 104 THR A N 1
ATOM 820 C CA . THR A 1 104 ? 4.216 -14.001 10.993 1.00 91.69 104 THR A CA 1
ATOM 821 C C . THR A 1 104 ? 2.792 -13.603 10.623 1.00 91.69 104 THR A C 1
ATOM 823 O O . THR A 1 104 ? 2.168 -14.233 9.765 1.00 91.69 104 THR A O 1
ATOM 826 N N . ASN A 1 105 ? 2.280 -12.537 11.238 1.00 92.75 105 ASN A N 1
ATOM 827 C CA . ASN A 1 105 ? 0.966 -12.000 10.904 1.00 92.75 105 ASN A CA 1
ATOM 828 C C . ASN A 1 105 ? 1.028 -11.198 9.599 1.00 92.75 105 ASN A C 1
ATOM 830 O O . ASN A 1 105 ? 1.849 -10.295 9.437 1.00 92.75 105 ASN A O 1
ATOM 834 N N . VAL A 1 106 ? 0.136 -11.525 8.671 1.00 94.69 106 VAL A N 1
ATOM 835 C CA . VAL A 1 106 ? -0.029 -10.845 7.389 1.00 94.69 106 VAL A CA 1
ATOM 836 C C . VAL A 1 106 ? -1.481 -10.420 7.256 1.00 94.69 106 VAL A C 1
ATOM 838 O O . VAL A 1 106 ? -2.385 -11.249 7.262 1.00 94.69 106 VAL A O 1
ATOM 841 N N . THR A 1 107 ? -1.714 -9.120 7.146 1.00 95.69 107 THR A N 1
ATOM 842 C CA . THR A 1 107 ? -3.055 -8.539 7.111 1.00 95.69 107 THR A CA 1
ATOM 843 C C . THR A 1 107 ? -3.367 -8.034 5.710 1.00 95.69 107 THR A C 1
ATOM 845 O O . THR A 1 107 ? -2.684 -7.150 5.200 1.00 95.69 107 THR A O 1
ATOM 848 N N . LEU A 1 108 ? -4.418 -8.578 5.103 1.00 96.75 108 LEU A N 1
ATOM 849 C CA . LEU A 1 108 ? -5.005 -8.130 3.847 1.00 96.75 108 LEU A CA 1
ATOM 850 C C . LEU A 1 108 ? -6.093 -7.085 4.133 1.00 96.75 108 LEU A C 1
ATOM 852 O O . LEU A 1 108 ? -6.997 -7.318 4.935 1.00 96.75 108 LEU A O 1
ATOM 856 N N . LEU A 1 109 ? -6.022 -5.945 3.451 1.00 96.88 109 LEU A N 1
ATOM 857 C CA . LEU A 1 109 ? -7.011 -4.873 3.496 1.00 96.88 109 LEU A CA 1
ATOM 858 C C . LEU A 1 109 ? -7.558 -4.604 2.097 1.00 96.88 109 LEU A C 1
ATOM 860 O O . LEU A 1 109 ? -6.801 -4.540 1.128 1.00 96.88 109 LEU A O 1
ATOM 864 N N . TYR A 1 110 ? -8.868 -4.411 1.994 1.00 96.62 110 TYR A N 1
ATOM 865 C CA . TYR A 1 110 ? -9.543 -4.072 0.741 1.00 96.62 110 TYR A CA 1
ATOM 866 C C . TYR A 1 110 ? -10.888 -3.389 1.006 1.00 96.62 110 TYR A C 1
ATOM 868 O O . TYR A 1 110 ? -11.440 -3.477 2.102 1.00 96.62 110 TYR A O 1
ATOM 876 N N . MET A 1 111 ? -11.403 -2.699 -0.010 1.00 96.25 111 MET A N 1
ATOM 877 C CA . MET A 1 111 ? -12.750 -2.123 -0.017 1.00 96.25 111 MET A CA 1
ATOM 878 C C . MET A 1 111 ? -13.700 -3.097 -0.718 1.00 96.25 111 MET A C 1
ATOM 880 O O . MET A 1 111 ? -13.569 -3.297 -1.926 1.00 96.25 111 MET A O 1
ATOM 884 N N . ASP A 1 112 ? -14.613 -3.713 0.033 1.00 94.25 112 ASP A N 1
ATOM 885 C CA . ASP A 1 112 ? -15.511 -4.781 -0.449 1.00 94.25 112 ASP A CA 1
ATOM 886 C C . ASP A 1 112 ? -16.444 -4.321 -1.581 1.00 94.25 112 ASP A C 1
ATOM 888 O O . ASP A 1 112 ? -16.763 -5.070 -2.496 1.00 94.25 112 ASP A O 1
ATOM 892 N N . ASP A 1 113 ? -16.824 -3.047 -1.563 1.00 94.00 113 ASP A N 1
ATOM 893 C CA . ASP A 1 113 ? -17.709 -2.411 -2.538 1.00 94.00 113 ASP A CA 1
ATOM 894 C C . ASP A 1 113 ? -17.007 -1.940 -3.824 1.00 94.00 113 ASP A C 1
ATOM 896 O O . ASP A 1 113 ? -17.687 -1.615 -4.800 1.00 94.00 113 ASP A O 1
ATOM 900 N N . ILE A 1 114 ? -15.669 -1.883 -3.847 1.00 94.12 114 ILE A N 1
ATOM 901 C CA . ILE A 1 114 ? -14.893 -1.331 -4.975 1.00 94.12 114 ILE A CA 1
ATOM 902 C C . ILE A 1 114 ? -14.029 -2.399 -5.656 1.00 94.12 114 ILE A C 1
ATOM 904 O O . ILE A 1 114 ? -13.831 -2.346 -6.873 1.00 94.12 114 ILE A O 1
ATOM 908 N N . ILE A 1 115 ? -13.463 -3.342 -4.898 1.00 94.56 115 ILE A N 1
ATOM 909 C CA . ILE A 1 115 ? -12.532 -4.330 -5.450 1.00 94.56 115 ILE A CA 1
ATOM 910 C C . ILE A 1 115 ? -13.245 -5.323 -6.377 1.00 94.56 115 ILE A C 1
ATOM 912 O O . ILE A 1 115 ? -14.383 -5.724 -6.145 1.00 94.56 115 ILE A O 1
ATOM 916 N N . SER A 1 116 ? -12.557 -5.756 -7.437 1.00 94.25 116 SER A N 1
ATOM 917 C CA . SER A 1 116 ? -13.069 -6.831 -8.292 1.00 94.25 116 SER A CA 1
ATOM 918 C C . SER A 1 116 ? -13.035 -8.174 -7.548 1.00 94.25 116 SER A C 1
ATOM 920 O O . SER A 1 116 ? -11.973 -8.524 -7.015 1.00 94.25 116 SER A O 1
ATOM 922 N N . PRO A 1 117 ? -14.123 -8.967 -7.572 1.00 93.81 117 PRO A N 1
ATOM 923 C CA . PRO A 1 117 ? -14.169 -10.269 -6.908 1.00 93.81 117 PRO A CA 1
ATOM 924 C C . PRO A 1 117 ? -13.108 -11.232 -7.456 1.00 93.81 117 PRO A C 1
ATOM 926 O O . PRO A 1 117 ? -12.441 -11.903 -6.678 1.00 93.81 117 PRO A O 1
ATOM 929 N N . ASP A 1 118 ? -12.843 -11.216 -8.766 1.00 93.12 118 ASP A N 1
ATOM 930 C CA . ASP A 1 118 ? -11.839 -12.093 -9.387 1.00 93.12 118 ASP A CA 1
ATOM 931 C C . ASP A 1 118 ? -10.426 -11.846 -8.828 1.00 93.12 118 ASP A C 1
ATOM 933 O O . ASP A 1 118 ? -9.642 -12.773 -8.606 1.00 93.12 118 ASP A O 1
ATOM 937 N N . ILE A 1 119 ? -10.089 -10.572 -8.590 1.00 91.00 119 ILE A N 1
ATOM 938 C CA . ILE A 1 119 ? -8.798 -10.173 -8.014 1.00 91.00 119 ILE A CA 1
ATOM 939 C C . ILE A 1 119 ? -8.735 -10.612 -6.550 1.00 91.00 119 ILE A C 1
ATOM 941 O O . ILE A 1 119 ? -7.704 -11.126 -6.108 1.00 91.00 119 ILE A O 1
ATOM 945 N N . LEU A 1 120 ? -9.833 -10.417 -5.818 1.00 93.94 120 LEU A N 1
ATOM 946 C CA . LEU A 1 120 ? -9.943 -10.764 -4.409 1.00 93.94 120 LEU A CA 1
ATOM 947 C C . LEU A 1 120 ? -9.808 -12.279 -4.180 1.00 93.94 120 LEU A C 1
ATOM 949 O O . LEU A 1 120 ? -9.032 -12.709 -3.328 1.00 93.94 120 LEU A O 1
ATOM 953 N N . ASP A 1 121 ? -10.500 -13.090 -4.973 1.00 94.38 121 ASP A N 1
ATOM 954 C CA . ASP A 1 121 ? -10.436 -14.549 -4.879 1.00 94.38 121 ASP A CA 1
ATOM 955 C C . ASP A 1 121 ? -9.034 -15.061 -5.213 1.00 94.38 121 ASP A C 1
ATOM 957 O O . ASP A 1 121 ? -8.488 -15.911 -4.506 1.00 94.38 121 ASP A O 1
ATOM 961 N N . THR A 1 122 ? -8.402 -14.479 -6.237 1.00 91.75 122 THR A N 1
ATOM 962 C CA . THR A 1 122 ? -7.025 -14.821 -6.611 1.00 91.75 122 THR A CA 1
ATOM 963 C C . THR A 1 122 ? -6.054 -14.536 -5.466 1.00 91.75 122 THR A C 1
ATOM 965 O O . THR A 1 122 ? -5.238 -15.396 -5.128 1.00 91.75 122 THR A O 1
ATOM 968 N N . ILE A 1 123 ? -6.125 -13.353 -4.840 1.00 92.88 123 ILE A N 1
ATOM 969 C CA . ILE A 1 123 ? -5.185 -12.997 -3.770 1.00 92.88 123 ILE A CA 1
ATOM 970 C C . ILE A 1 123 ? -5.421 -13.823 -2.501 1.00 92.88 123 ILE A C 1
ATOM 972 O O . ILE A 1 123 ? -4.450 -14.278 -1.897 1.00 92.88 123 ILE A O 1
ATOM 976 N N . LYS A 1 124 ? -6.681 -14.087 -2.128 1.00 94.31 124 LYS A N 1
ATOM 977 C CA . LYS A 1 124 ? -7.013 -14.945 -0.979 1.00 94.31 124 LYS A CA 1
ATOM 978 C C . LYS A 1 124 ? -6.522 -16.376 -1.185 1.00 94.31 124 LYS A C 1
ATOM 980 O O . LYS A 1 124 ? -5.899 -16.940 -0.287 1.00 94.31 124 LYS A O 1
ATOM 985 N N . CYS A 1 125 ? -6.740 -16.936 -2.378 1.00 92.94 125 CYS A N 1
ATOM 986 C CA . CYS A 1 125 ? -6.237 -18.259 -2.741 1.00 92.94 125 CYS A CA 1
ATOM 987 C C . CYS A 1 125 ? -4.711 -18.307 -2.600 1.00 92.94 125 CYS A C 1
ATOM 989 O O . CYS A 1 125 ? -4.190 -19.141 -1.861 1.00 92.94 125 CYS A O 1
ATOM 991 N N . ARG A 1 126 ? -3.996 -17.343 -3.194 1.00 90.56 126 ARG A N 1
ATOM 992 C CA . ARG A 1 126 ? -2.529 -17.282 -3.114 1.00 90.56 126 ARG A CA 1
ATOM 993 C C . ARG A 1 126 ? -2.017 -17.138 -1.687 1.00 90.56 126 ARG A C 1
ATOM 995 O O . ARG A 1 126 ? -1.140 -17.898 -1.296 1.00 90.56 126 ARG A O 1
ATOM 1002 N N . LEU A 1 127 ? -2.579 -16.229 -0.888 1.00 92.00 127 LEU A N 1
ATOM 1003 C CA . LEU A 1 127 ? -2.186 -16.065 0.517 1.00 92.00 127 LEU A CA 1
ATOM 1004 C C . LEU A 1 127 ? -2.377 -17.357 1.324 1.00 92.00 127 LEU A C 1
ATOM 1006 O O . LEU A 1 127 ? -1.539 -17.675 2.163 1.00 92.00 127 LEU A O 1
ATOM 1010 N N . SER A 1 128 ? -3.435 -18.124 1.044 1.00 90.69 128 SER A N 1
ATOM 1011 C CA . SER A 1 128 ? -3.694 -19.402 1.718 1.00 90.69 128 SER A CA 1
ATOM 1012 C C . SER A 1 128 ? -2.749 -20.536 1.294 1.00 90.69 128 SER A C 1
ATOM 1014 O O . SER A 1 128 ? -2.507 -21.467 2.065 1.00 90.69 128 SER A O 1
ATOM 1016 N N . GLU A 1 129 ? -2.192 -20.463 0.084 1.00 90.44 129 GLU A N 1
ATOM 1017 C CA . GLU A 1 129 ? -1.289 -21.475 -0.472 1.00 90.44 129 GLU A CA 1
ATOM 1018 C C . GLU A 1 129 ? 0.183 -21.247 -0.106 1.00 90.44 129 GLU A C 1
ATOM 1020 O O . GLU A 1 129 ? 1.001 -22.158 -0.269 1.00 90.44 129 GLU A O 1
ATOM 1025 N N . ILE A 1 130 ? 0.527 -20.069 0.430 1.00 88.69 130 ILE A N 1
ATOM 1026 C CA . ILE A 1 130 ? 1.889 -19.733 0.852 1.00 88.69 130 ILE A CA 1
ATOM 1027 C C . ILE A 1 130 ? 2.380 -20.728 1.912 1.00 88.69 130 ILE A C 1
ATOM 1029 O O . ILE A 1 130 ? 1.926 -20.755 3.056 1.00 88.69 130 ILE A O 1
ATOM 1033 N N . LYS A 1 131 ? 3.380 -21.529 1.530 1.00 83.69 131 LYS A N 1
ATOM 1034 C CA . LYS A 1 131 ? 4.095 -22.455 2.414 1.00 83.69 131 LYS A CA 1
ATOM 1035 C C . LYS A 1 131 ? 5.564 -22.072 2.463 1.00 83.69 131 LYS A C 1
ATOM 1037 O O . LYS A 1 131 ? 6.332 -22.386 1.560 1.00 83.69 131 LYS A O 1
ATOM 1042 N N . MET A 1 132 ? 5.945 -21.405 3.542 1.00 86.69 132 MET A N 1
ATOM 1043 C CA . MET A 1 132 ? 7.323 -21.030 3.838 1.00 86.69 132 MET A CA 1
ATOM 1044 C C . MET A 1 132 ? 7.616 -21.357 5.298 1.00 86.69 132 MET A C 1
ATOM 1046 O O . MET A 1 132 ? 6.706 -21.342 6.127 1.00 86.69 132 MET A O 1
ATOM 1050 N N . ASP A 1 133 ? 8.870 -21.647 5.636 1.00 86.19 133 ASP A N 1
ATOM 1051 C CA . ASP A 1 133 ? 9.215 -21.927 7.029 1.00 86.19 133 ASP A CA 1
ATOM 1052 C C . ASP A 1 133 ? 9.322 -20.654 7.871 1.00 86.19 133 ASP A C 1
ATOM 1054 O O . ASP A 1 133 ? 8.846 -20.608 9.005 1.00 86.19 133 ASP A O 1
ATOM 1058 N N . ILE A 1 134 ? 9.942 -19.609 7.323 1.00 87.00 134 ILE A N 1
ATOM 1059 C CA . ILE A 1 134 ? 10.218 -18.358 8.030 1.00 87.00 134 ILE A CA 1
ATOM 1060 C C . ILE A 1 134 ? 9.976 -17.201 7.071 1.00 87.00 134 ILE A C 1
ATOM 1062 O O . ILE A 1 134 ? 10.667 -17.102 6.062 1.00 87.00 134 ILE A O 1
ATOM 1066 N N . ILE A 1 135 ? 9.055 -16.308 7.427 1.00 87.50 135 ILE A N 1
ATOM 1067 C CA . ILE A 1 135 ? 8.860 -15.026 6.747 1.00 87.50 135 ILE A CA 1
ATOM 1068 C C . ILE A 1 135 ? 9.603 -13.959 7.540 1.00 87.50 135 ILE A C 1
ATOM 1070 O O . ILE A 1 135 ? 9.306 -13.715 8.708 1.00 87.50 135 ILE A O 1
ATOM 1074 N N . SER A 1 136 ? 10.588 -13.351 6.888 1.00 83.50 136 SER A N 1
ATOM 1075 C CA . SER A 1 136 ? 11.495 -12.358 7.473 1.00 83.50 136 SER A CA 1
ATOM 1076 C C . SER A 1 136 ? 11.350 -10.965 6.863 1.00 83.50 136 SER A C 1
ATOM 1078 O O . SER A 1 136 ? 11.779 -9.990 7.473 1.00 83.50 136 SER A O 1
ATOM 1080 N N . SER A 1 137 ? 10.750 -10.853 5.674 1.00 84.38 137 SER A N 1
ATOM 1081 C CA . SER A 1 137 ? 10.538 -9.575 4.995 1.00 84.38 137 SER A CA 1
ATOM 1082 C C . SER A 1 137 ? 9.244 -9.565 4.183 1.00 84.38 137 SER A C 1
ATOM 1084 O O . SER A 1 137 ? 8.767 -10.609 3.730 1.00 84.38 137 SER A O 1
ATOM 1086 N N . SER A 1 138 ? 8.696 -8.368 3.950 1.00 86.31 138 SER A N 1
ATOM 1087 C CA . SER A 1 138 ? 7.548 -8.180 3.051 1.00 86.31 138 SER A CA 1
ATOM 1088 C C . SER A 1 138 ? 7.867 -8.596 1.614 1.00 86.31 138 SER A C 1
ATOM 1090 O O . SER A 1 138 ? 6.997 -9.134 0.940 1.00 86.31 138 SER A O 1
ATOM 1092 N N . TYR A 1 139 ? 9.121 -8.448 1.175 1.00 86.06 139 TYR A N 1
ATOM 1093 C CA . TYR A 1 139 ? 9.568 -8.861 -0.159 1.00 86.06 139 TYR A CA 1
ATOM 1094 C C . TYR A 1 139 ? 9.389 -10.363 -0.418 1.00 86.06 139 TYR A C 1
ATOM 1096 O O . TYR A 1 139 ? 9.012 -10.758 -1.512 1.00 86.06 139 TYR A O 1
ATOM 1104 N N . GLN A 1 140 ? 9.597 -11.217 0.591 1.00 88.00 140 GLN A N 1
ATOM 1105 C CA . GLN A 1 140 ? 9.375 -12.660 0.434 1.00 88.00 140 GLN A CA 1
ATOM 1106 C C . GLN A 1 140 ? 7.897 -12.988 0.208 1.00 88.00 140 GLN A C 1
ATOM 1108 O O . GLN A 1 140 ? 7.568 -13.877 -0.573 1.00 88.00 140 GLN A O 1
ATOM 1113 N N . VAL A 1 141 ? 6.998 -12.270 0.887 1.00 89.19 141 VAL A N 1
ATOM 1114 C CA . VAL A 1 141 ? 5.555 -12.395 0.647 1.00 89.19 141 VAL A CA 1
ATOM 1115 C C . VAL A 1 141 ? 5.223 -11.887 -0.751 1.00 89.19 141 VAL A C 1
ATOM 1117 O O . VAL A 1 141 ? 4.482 -12.548 -1.467 1.00 89.19 141 VAL A O 1
ATOM 1120 N N . GLU A 1 142 ? 5.810 -10.761 -1.162 1.00 88.88 142 GLU A N 1
ATOM 1121 C CA . GLU A 1 142 ? 5.654 -10.215 -2.508 1.00 88.88 142 GLU A CA 1
ATOM 1122 C C . GLU A 1 142 ? 6.040 -11.247 -3.578 1.00 88.88 142 GLU A C 1
ATOM 1124 O O . GLU A 1 142 ? 5.218 -11.567 -4.432 1.00 88.88 142 GLU A O 1
ATOM 1129 N N . GLU A 1 143 ? 7.239 -11.830 -3.482 1.00 85.75 143 GLU A N 1
ATOM 1130 C CA . GLU A 1 143 ? 7.770 -12.834 -4.411 1.00 85.75 143 GLU A CA 1
ATOM 1131 C C . GLU A 1 143 ? 6.862 -14.065 -4.517 1.00 85.75 143 GLU A C 1
ATOM 1133 O O . GLU A 1 143 ? 6.566 -14.522 -5.619 1.00 85.75 143 GLU A O 1
ATOM 1138 N N . LEU A 1 144 ? 6.349 -14.565 -3.390 1.00 86.38 144 LEU A N 1
ATOM 1139 C CA . LEU A 1 144 ? 5.438 -15.712 -3.385 1.00 86.38 144 LEU A CA 1
ATOM 1140 C C . LEU A 1 144 ? 4.057 -15.413 -3.974 1.00 86.38 144 LEU A C 1
ATOM 1142 O O . LEU A 1 144 ? 3.350 -16.334 -4.379 1.00 86.38 144 LEU A O 1
ATOM 1146 N N . LEU A 1 145 ? 3.658 -14.144 -4.029 1.00 86.69 145 LEU A N 1
ATOM 1147 C CA . LEU A 1 145 ? 2.425 -13.732 -4.689 1.00 86.69 145 LEU A CA 1
ATOM 1148 C C . LEU A 1 145 ? 2.591 -13.615 -6.215 1.00 86.69 145 LEU A C 1
ATOM 1150 O O . LEU A 1 145 ? 1.576 -13.536 -6.920 1.00 86.69 145 LEU A O 1
ATOM 1154 N N . TYR A 1 146 ? 3.823 -13.628 -6.747 1.00 78.62 146 TYR A N 1
ATOM 1155 C CA . TYR A 1 146 ? 4.092 -13.647 -8.187 1.00 78.62 146 TYR A CA 1
ATOM 1156 C C . TYR A 1 146 ? 3.990 -15.065 -8.768 1.00 78.62 146 TYR A C 1
ATOM 1158 O O . TYR A 1 146 ? 4.844 -15.915 -8.556 1.00 78.62 146 TYR A O 1
ATOM 1166 N N . ASP A 1 147 ? 3.002 -15.282 -9.640 1.00 63.06 147 ASP A N 1
ATOM 1167 C CA . ASP A 1 147 ? 2.848 -16.539 -10.399 1.00 63.06 147 ASP A CA 1
ATOM 1168 C C . ASP A 1 147 ? 3.830 -16.682 -11.578 1.00 63.06 147 ASP A C 1
ATOM 1170 O O . ASP A 1 147 ? 3.920 -17.740 -12.202 1.00 63.06 147 ASP A O 1
ATOM 1174 N N . ARG A 1 148 ? 4.510 -15.600 -11.984 1.00 60.25 148 ARG A N 1
ATOM 1175 C CA . ARG A 1 148 ? 5.264 -15.564 -13.245 1.00 60.25 148 ARG A CA 1
ATOM 1176 C C . ARG A 1 148 ? 6.696 -15.110 -13.033 1.00 60.25 148 ARG A C 1
ATOM 1178 O O . ARG A 1 148 ? 6.955 -13.921 -12.885 1.00 60.25 148 ARG A O 1
ATOM 1185 N N . THR A 1 149 ? 7.621 -16.044 -13.221 1.00 56.84 149 THR A N 1
ATOM 1186 C CA . THR A 1 149 ? 9.069 -15.808 -13.347 1.00 56.84 149 THR A CA 1
ATOM 1187 C C . THR A 1 149 ? 9.459 -14.831 -14.471 1.00 56.84 149 THR A C 1
ATOM 1189 O O . THR A 1 149 ? 10.617 -14.438 -14.550 1.00 56.84 149 THR A O 1
ATOM 1192 N N . TYR A 1 150 ? 8.522 -14.420 -15.340 1.00 61.34 150 TYR A N 1
ATOM 1193 C CA . TYR A 1 150 ? 8.778 -13.572 -16.514 1.00 61.34 150 TYR A CA 1
ATOM 1194 C C . TYR A 1 150 ? 7.784 -12.408 -16.680 1.00 61.34 150 TYR A C 1
ATOM 1196 O O . TYR A 1 150 ? 7.392 -12.086 -17.804 1.00 61.34 150 TYR A O 1
ATOM 1204 N N . SER A 1 151 ? 7.330 -11.776 -15.594 1.00 69.12 151 SER A N 1
ATOM 1205 C CA . SER A 1 151 ? 6.592 -10.514 -15.736 1.00 69.12 151 SER A CA 1
ATOM 1206 C C . SER A 1 151 ? 7.560 -9.362 -16.014 1.00 69.12 151 SER A C 1
ATOM 1208 O O . SER A 1 151 ? 8.479 -9.121 -15.239 1.00 69.12 151 SER A O 1
ATOM 1210 N N . LEU A 1 152 ? 7.355 -8.636 -17.119 1.00 73.69 152 LEU A N 1
ATOM 1211 C CA . LEU A 1 152 ? 8.128 -7.425 -17.438 1.00 73.69 152 LEU A CA 1
ATOM 1212 C C . LEU A 1 152 ? 7.783 -6.250 -16.513 1.00 73.69 152 LEU A C 1
ATOM 1214 O O . LEU A 1 152 ? 8.561 -5.306 -16.406 1.00 73.69 152 LEU A O 1
ATOM 1218 N N . LEU A 1 153 ? 6.604 -6.296 -15.887 1.00 79.06 153 LEU A N 1
ATOM 1219 C CA . LEU A 1 153 ? 6.120 -5.284 -14.957 1.00 79.06 153 LEU A CA 1
ATOM 1220 C C . LEU A 1 153 ? 5.900 -5.906 -13.575 1.00 79.06 153 LEU A C 1
ATOM 1222 O O . LEU A 1 153 ? 5.435 -7.051 -13.496 1.00 79.06 153 LEU A O 1
ATOM 1226 N N . PRO A 1 154 ? 6.177 -5.163 -12.496 1.00 81.25 154 PRO A N 1
ATOM 1227 C CA . PRO A 1 154 ? 5.796 -5.588 -11.159 1.00 81.25 154 PRO A CA 1
ATOM 1228 C C . PRO A 1 154 ? 4.263 -5.690 -11.056 1.00 81.25 154 PRO A C 1
ATOM 1230 O O . PRO A 1 154 ? 3.528 -4.904 -11.658 1.00 81.25 154 PRO A O 1
ATOM 1233 N N . LEU A 1 155 ? 3.787 -6.698 -10.326 1.00 84.00 155 LEU A N 1
ATOM 1234 C CA . LEU A 1 155 ? 2.365 -6.961 -10.067 1.00 84.00 155 LEU A CA 1
ATOM 1235 C C . LEU A 1 155 ? 1.910 -6.306 -8.760 1.00 84.00 155 LEU A C 1
ATOM 1237 O O . LEU A 1 155 ? 0.717 -6.039 -8.591 1.00 84.00 155 LEU A O 1
ATOM 1241 N N . LEU A 1 156 ? 2.862 -6.055 -7.863 1.00 89.75 156 LEU A N 1
ATOM 1242 C CA . LEU A 1 156 ? 2.695 -5.382 -6.587 1.00 89.75 156 LEU A CA 1
ATOM 1243 C C . LEU A 1 156 ? 3.644 -4.186 -6.531 1.00 89.75 156 LEU A C 1
ATOM 1245 O O . LEU A 1 156 ? 4.700 -4.189 -7.156 1.00 89.75 156 LEU A O 1
ATOM 1249 N N . ASP A 1 157 ? 3.232 -3.152 -5.818 1.00 90.00 157 ASP A N 1
ATOM 1250 C CA . ASP A 1 157 ? 4.060 -1.998 -5.484 1.00 90.00 157 ASP A CA 1
ATOM 1251 C C . ASP A 1 157 ? 4.191 -1.9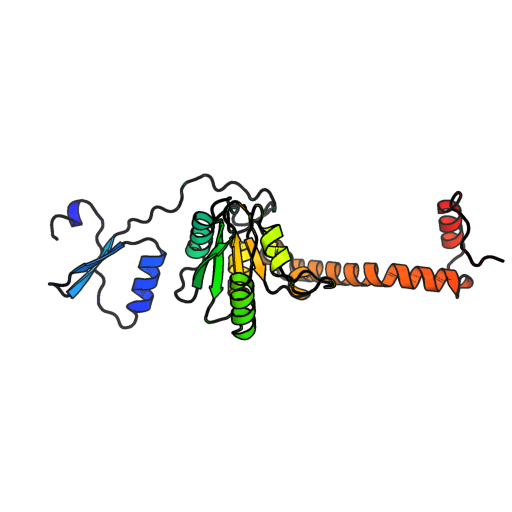38 -3.966 1.00 90.00 157 ASP A C 1
ATOM 1253 O O . ASP A 1 157 ? 3.406 -2.569 -3.256 1.00 90.00 157 ASP A O 1
ATOM 1257 N N . TYR A 1 158 ? 5.145 -1.181 -3.448 1.00 90.12 158 TYR A N 1
ATOM 1258 C CA . TYR A 1 158 ? 5.308 -1.010 -2.012 1.00 90.12 158 TYR A CA 1
ATOM 1259 C C . TYR A 1 158 ? 5.355 0.469 -1.656 1.00 90.12 158 TYR A C 1
ATOM 1261 O O . TYR A 1 158 ? 5.933 1.282 -2.369 1.00 90.12 158 TYR A O 1
ATOM 1269 N N . SER A 1 159 ? 4.757 0.825 -0.523 1.00 89.62 159 SER A N 1
ATOM 1270 C CA . SER A 1 159 ? 4.839 2.189 -0.014 1.00 89.62 159 SER A CA 1
ATOM 1271 C C . SER A 1 159 ? 4.947 2.220 1.500 1.00 89.62 159 SER A C 1
ATOM 1273 O O . SER A 1 159 ? 4.323 1.432 2.216 1.00 89.62 159 SER A O 1
ATOM 1275 N N . GLY A 1 160 ? 5.747 3.162 1.992 1.00 88.44 160 GLY A N 1
ATOM 1276 C CA . GLY A 1 160 ? 5.863 3.477 3.415 1.00 88.44 160 GLY A CA 1
ATOM 1277 C C . GLY A 1 160 ? 4.820 4.480 3.902 1.00 88.44 160 GLY A C 1
ATOM 1278 O O . GLY A 1 160 ? 4.919 4.933 5.041 1.00 88.44 160 GLY A O 1
ATOM 1279 N N . ARG A 1 161 ? 3.875 4.882 3.042 1.00 87.50 161 ARG A N 1
ATOM 1280 C CA . ARG A 1 161 ? 2.969 6.005 3.274 1.00 87.50 161 ARG A CA 1
ATOM 1281 C C . ARG A 1 161 ? 1.504 5.562 3.420 1.00 87.50 161 ARG A C 1
ATOM 1283 O O . ARG A 1 161 ? 0.906 5.070 2.458 1.00 87.50 161 ARG A O 1
ATOM 1290 N N . PRO A 1 162 ? 0.873 5.779 4.590 1.00 89.81 162 PRO A N 1
ATOM 1291 C CA . PRO A 1 162 ? -0.508 5.373 4.841 1.00 89.81 162 PRO A CA 1
ATOM 1292 C C . PRO A 1 162 ? -1.528 6.158 4.010 1.00 89.81 162 PRO A C 1
ATOM 1294 O O . PRO A 1 162 ? -2.572 5.617 3.651 1.00 89.81 162 PRO A O 1
ATOM 1297 N N . ASP A 1 163 ? -1.249 7.418 3.671 1.00 88.25 163 ASP A N 1
ATOM 1298 C CA . ASP A 1 163 ? -2.122 8.227 2.817 1.00 88.25 163 ASP A CA 1
ATOM 1299 C C . ASP A 1 163 ? -2.187 7.689 1.379 1.00 88.25 163 ASP A C 1
ATOM 1301 O O . ASP A 1 163 ? -3.276 7.589 0.807 1.00 88.25 163 ASP A O 1
ATOM 1305 N N . TYR A 1 164 ? -1.050 7.264 0.825 1.00 88.69 164 TYR A N 1
ATOM 1306 C CA . TYR A 1 164 ? -0.991 6.664 -0.508 1.00 88.69 164 TYR A CA 1
ATOM 1307 C C . TYR A 1 164 ? -1.694 5.299 -0.576 1.00 88.69 164 TYR A C 1
ATOM 1309 O O . TYR A 1 164 ? -2.426 5.020 -1.532 1.00 88.69 164 TYR A O 1
ATOM 1317 N N . VAL A 1 165 ? -1.556 4.471 0.466 1.00 92.75 165 VAL A N 1
ATOM 1318 C CA . VAL A 1 165 ? -2.292 3.199 0.573 1.00 92.75 165 VAL A CA 1
ATOM 1319 C C . VAL A 1 165 ? -3.797 3.434 0.613 1.00 92.75 165 VAL A C 1
ATOM 1321 O O . VAL A 1 165 ? -4.535 2.791 -0.127 1.00 92.75 165 VAL A O 1
ATOM 1324 N N . VAL A 1 166 ? -4.265 4.389 1.417 1.00 93.06 166 VAL A N 1
ATOM 1325 C CA . VAL A 1 166 ? -5.692 4.735 1.500 1.00 93.06 166 VAL A CA 1
ATOM 1326 C C . VAL A 1 166 ? -6.244 5.178 0.147 1.00 93.06 166 VAL A C 1
ATOM 1328 O O . VAL A 1 166 ? -7.325 4.749 -0.258 1.00 93.06 166 VAL A O 1
ATOM 1331 N N . GLN A 1 167 ? -5.492 5.997 -0.588 1.00 90.69 167 GLN A N 1
ATOM 1332 C CA . GLN A 1 167 ? -5.883 6.387 -1.937 1.00 90.69 167 GLN A CA 1
ATOM 1333 C C . GLN A 1 167 ? -5.935 5.185 -2.889 1.00 90.69 167 GLN A C 1
ATOM 1335 O O . GLN A 1 167 ? -6.835 5.109 -3.725 1.00 90.69 167 GLN A O 1
ATOM 1340 N N . SER A 1 168 ? -4.992 4.254 -2.762 1.00 92.69 168 SER A N 1
ATOM 1341 C CA . SER A 1 168 ? -4.951 3.039 -3.574 1.00 92.69 168 SER A CA 1
ATOM 1342 C C . SER A 1 168 ? -6.143 2.122 -3.282 1.00 92.69 168 SER A C 1
ATOM 1344 O O . SER A 1 168 ? -6.803 1.680 -4.221 1.00 92.69 168 SER A O 1
ATOM 1346 N N . LEU A 1 169 ? -6.488 1.916 -2.008 1.00 94.44 169 LEU A N 1
ATOM 1347 C CA . LEU A 1 169 ? -7.675 1.162 -1.581 1.00 94.44 169 LEU A CA 1
ATOM 1348 C C . LEU A 1 169 ? -8.963 1.751 -2.178 1.00 94.44 169 LEU A C 1
ATOM 1350 O O . LEU A 1 169 ? -9.776 1.028 -2.750 1.00 94.44 169 LEU A O 1
ATOM 1354 N N . ASN A 1 170 ? -9.098 3.081 -2.154 1.00 92.75 170 ASN A N 1
ATOM 1355 C CA . ASN A 1 170 ? -10.228 3.789 -2.769 1.00 92.75 170 ASN A CA 1
ATOM 1356 C C . ASN A 1 170 ? -10.292 3.651 -4.303 1.00 92.75 170 ASN A C 1
ATOM 1358 O O . ASN A 1 170 ? -11.320 3.956 -4.901 1.00 92.75 170 ASN A O 1
ATOM 1362 N N . GLN A 1 171 ? -9.215 3.210 -4.958 1.00 91.06 171 GLN A N 1
ATOM 1363 C CA . GLN A 1 171 ? -9.176 2.924 -6.397 1.00 91.06 171 GLN A CA 1
ATOM 1364 C C . GLN A 1 171 ? -9.465 1.447 -6.720 1.00 91.06 171 GLN A C 1
ATOM 1366 O O . GLN A 1 171 ? -9.235 1.025 -7.853 1.00 91.06 171 GLN A O 1
ATOM 1371 N N . GLY A 1 172 ? -9.939 0.657 -5.750 1.00 91.88 172 GLY A N 1
ATOM 1372 C CA . GLY A 1 172 ? -10.260 -0.762 -5.941 1.00 91.88 172 GLY A CA 1
ATOM 1373 C C . GLY A 1 172 ? -9.043 -1.682 -5.901 1.00 91.88 172 GLY A C 1
ATOM 1374 O O . GLY A 1 172 ? -9.073 -2.774 -6.467 1.00 91.88 172 GLY A O 1
ATOM 1375 N N . ARG A 1 173 ? -7.955 -1.231 -5.271 1.00 94.38 173 ARG A N 1
ATOM 1376 C CA . ARG A 1 173 ? -6.751 -2.033 -5.014 1.00 94.38 173 ARG A CA 1
ATOM 1377 C C . ARG A 1 173 ? -6.853 -2.673 -3.631 1.00 94.38 173 ARG A C 1
ATOM 1379 O O . ARG A 1 173 ? -7.542 -2.153 -2.758 1.00 94.38 173 ARG A O 1
ATOM 1386 N N . PHE A 1 174 ? -6.155 -3.779 -3.428 1.00 95.69 174 PHE A N 1
ATOM 1387 C CA . PHE A 1 174 ? -5.899 -4.353 -2.115 1.00 95.69 174 PHE A CA 1
ATOM 1388 C C . PHE A 1 174 ? -4.543 -3.885 -1.577 1.00 95.69 174 PHE A C 1
ATOM 1390 O O . PHE A 1 174 ? -3.651 -3.478 -2.327 1.00 95.69 174 PHE A O 1
ATOM 1397 N N . ALA A 1 175 ? -4.396 -3.973 -0.262 1.00 96.31 175 ALA A N 1
ATOM 1398 C CA . ALA A 1 175 ? -3.181 -3.657 0.464 1.00 96.31 175 ALA A CA 1
ATOM 1399 C C . ALA A 1 175 ? -2.826 -4.816 1.404 1.00 96.31 175 ALA A C 1
ATOM 1401 O O . ALA A 1 175 ? -3.712 -5.423 2.000 1.00 96.31 175 ALA A O 1
ATOM 1402 N N . ILE A 1 176 ? -1.544 -5.139 1.539 1.00 96.00 176 ILE A N 1
ATOM 1403 C CA . ILE A 1 176 ? -1.046 -6.202 2.413 1.00 96.00 176 ILE A CA 1
ATOM 1404 C C . ILE A 1 176 ? -0.022 -5.599 3.367 1.00 96.00 176 ILE A C 1
ATOM 1406 O O . ILE A 1 176 ? 0.959 -4.980 2.950 1.00 96.00 176 ILE A O 1
ATOM 1410 N N . LEU A 1 177 ? -0.258 -5.784 4.659 1.00 95.38 177 LEU A N 1
ATOM 1411 C CA . LEU A 1 177 ? 0.654 -5.419 5.734 1.00 95.38 177 LEU A CA 1
ATOM 1412 C C . LEU A 1 177 ? 1.306 -6.688 6.268 1.00 95.38 177 LEU A C 1
ATOM 1414 O O . LEU A 1 177 ? 0.611 -7.636 6.625 1.00 95.38 177 LEU A O 1
ATOM 1418 N N . VAL A 1 178 ? 2.632 -6.699 6.336 1.00 94.12 178 VAL A N 1
ATOM 1419 C CA . VAL A 1 178 ? 3.405 -7.813 6.896 1.00 94.12 178 VAL A CA 1
ATOM 1420 C C . VAL A 1 178 ? 4.011 -7.350 8.208 1.00 94.12 178 VAL A C 1
ATOM 1422 O O . VAL A 1 178 ? 4.691 -6.325 8.244 1.00 94.12 178 VAL A O 1
ATOM 1425 N N . ASP A 1 179 ? 3.760 -8.094 9.280 1.00 92.19 179 ASP A N 1
ATOM 1426 C CA . ASP A 1 179 ? 4.308 -7.769 10.591 1.00 92.19 179 ASP A CA 1
ATOM 1427 C C . ASP A 1 179 ? 5.841 -7.880 10.583 1.00 92.19 179 ASP A C 1
ATOM 1429 O O . ASP A 1 179 ? 6.416 -8.830 10.048 1.00 92.19 179 ASP A O 1
ATOM 1433 N N . GLY A 1 180 ? 6.508 -6.867 11.131 1.00 87.56 180 GLY A N 1
ATOM 1434 C CA . GLY A 1 180 ? 7.955 -6.671 11.051 1.00 87.56 180 GLY A CA 1
ATOM 1435 C C . GLY A 1 180 ? 8.432 -5.793 9.885 1.00 87.56 180 GLY A C 1
ATOM 1436 O O . GLY A 1 180 ? 9.633 -5.545 9.792 1.00 87.56 180 GLY A O 1
ATOM 1437 N N . SER A 1 181 ? 7.544 -5.306 9.006 1.00 88.94 181 SER A N 1
ATOM 1438 C CA . SER A 1 181 ? 7.911 -4.452 7.864 1.00 88.94 181 SER A CA 1
ATOM 1439 C C . SER A 1 181 ? 7.298 -3.047 7.960 1.00 88.94 181 SER A C 1
ATOM 1441 O O . SER A 1 181 ? 6.079 -2.932 8.088 1.00 88.94 181 SER A O 1
ATOM 1443 N N . PRO A 1 182 ? 8.089 -1.963 7.814 1.00 88.12 182 PRO A N 1
ATOM 1444 C CA . PRO A 1 182 ? 7.593 -0.583 7.799 1.00 88.12 182 PRO A CA 1
ATOM 1445 C C . PRO A 1 182 ? 7.025 -0.175 6.425 1.00 88.12 182 PRO A C 1
ATOM 1447 O O . PRO A 1 182 ? 7.067 0.991 6.034 1.00 88.12 182 PRO A O 1
ATOM 1450 N N . SER A 1 183 ? 6.541 -1.142 5.645 1.00 90.19 183 SER A N 1
ATOM 1451 C CA . SER A 1 183 ? 6.027 -0.949 4.290 1.00 90.19 183 SER A CA 1
ATOM 1452 C C . SER A 1 183 ? 4.749 -1.749 4.079 1.00 90.19 183 SER A C 1
ATOM 1454 O O . SER A 1 183 ? 4.544 -2.802 4.685 1.00 90.19 183 SER A O 1
ATOM 1456 N N . CYS A 1 184 ? 3.895 -1.253 3.192 1.00 93.69 184 CYS A N 1
ATOM 1457 C CA . CYS A 1 184 ? 2.690 -1.934 2.755 1.00 93.69 184 CYS A CA 1
ATOM 1458 C C . CYS A 1 184 ? 2.811 -2.302 1.279 1.00 93.69 184 CYS A C 1
ATOM 1460 O O . CYS A 1 184 ? 3.192 -1.454 0.473 1.00 93.69 184 CYS A O 1
ATOM 1462 N N . LEU A 1 185 ? 2.465 -3.543 0.932 1.00 94.25 185 LEU A N 1
ATOM 1463 C CA . LEU A 1 185 ? 2.361 -3.985 -0.457 1.00 94.25 185 LEU A CA 1
ATOM 1464 C C . LEU A 1 185 ? 0.984 -3.604 -1.011 1.00 94.25 185 LEU A C 1
ATOM 1466 O O . LEU A 1 185 ? -0.025 -3.797 -0.339 1.00 94.25 185 LEU A O 1
ATOM 1470 N N . ILE A 1 186 ? 0.920 -3.101 -2.237 1.00 94.81 186 ILE A N 1
ATOM 1471 C CA . ILE A 1 186 ? -0.294 -2.614 -2.898 1.00 94.81 186 ILE A CA 1
ATOM 1472 C C . ILE A 1 186 ? -0.458 -3.353 -4.225 1.00 94.81 186 ILE A C 1
ATOM 1474 O O . ILE A 1 186 ? 0.475 -3.430 -5.020 1.00 94.81 186 ILE A O 1
ATOM 1478 N N . GLY A 1 187 ? -1.659 -3.856 -4.510 1.00 92.38 187 GLY A N 1
ATOM 1479 C CA . GLY A 1 187 ? -1.952 -4.556 -5.761 1.00 92.38 187 GLY A CA 1
ATOM 1480 C C . GLY A 1 187 ? -3.420 -4.467 -6.173 1.00 92.38 187 GLY A C 1
ATOM 1481 O O . GLY A 1 187 ? -4.257 -4.076 -5.372 1.00 92.38 187 GLY A O 1
ATOM 1482 N N . PRO A 1 188 ? -3.782 -4.807 -7.419 1.00 89.94 188 PRO A N 1
ATOM 1483 C CA . PRO A 1 188 ? -2.895 -5.178 -8.515 1.00 89.94 188 PRO A CA 1
ATOM 1484 C C . PRO A 1 188 ? -2.339 -3.940 -9.219 1.00 89.94 188 PRO A C 1
ATOM 1486 O O . PRO A 1 188 ? -3.069 -2.987 -9.492 1.00 89.94 188 PRO A O 1
ATOM 1489 N N . VAL A 1 189 ? -1.054 -3.945 -9.552 1.00 88.06 189 VAL A N 1
ATOM 1490 C CA . VAL A 1 189 ? -0.383 -2.835 -10.238 1.00 88.06 189 VAL A CA 1
ATOM 1491 C C . VAL A 1 189 ? -0.605 -2.886 -11.749 1.00 88.06 189 VAL A C 1
ATOM 1493 O O . VAL A 1 189 ? -0.510 -3.936 -12.373 1.00 88.06 189 VAL A O 1
ATOM 1496 N N . ASN A 1 190 ? -0.869 -1.717 -12.341 1.00 84.62 190 ASN A N 1
ATOM 1497 C CA . ASN A 1 190 ? -0.976 -1.527 -13.789 1.00 84.62 190 ASN A CA 1
ATOM 1498 C C . ASN A 1 190 ? 0.038 -0.470 -14.249 1.00 84.62 190 ASN A C 1
ATOM 1500 O O . ASN A 1 190 ? 0.500 0.341 -13.449 1.00 84.62 190 ASN A O 1
ATOM 1504 N N . LEU A 1 191 ? 0.312 -0.394 -15.554 1.00 81.88 191 LEU A N 1
ATOM 1505 C CA . LEU A 1 191 ? 1.237 0.597 -16.123 1.00 81.88 191 LEU A CA 1
ATOM 1506 C C . LEU A 1 191 ? 0.875 2.047 -15.745 1.00 81.88 191 LEU A C 1
ATOM 1508 O O . LEU A 1 191 ? 1.753 2.845 -15.435 1.00 81.88 191 LEU A O 1
ATOM 1512 N N . GLU A 1 192 ? -0.416 2.391 -15.716 1.00 82.12 192 GLU A N 1
ATOM 1513 C CA . GLU A 1 192 ? -0.858 3.724 -15.284 1.00 82.12 192 GLU A CA 1
ATOM 1514 C C . GLU A 1 192 ? -0.493 4.013 -13.821 1.00 82.12 192 GLU A C 1
ATOM 1516 O O . GLU A 1 192 ? -0.160 5.148 -13.484 1.00 82.12 192 GLU A O 1
ATOM 1521 N N . PHE A 1 193 ? -0.550 2.995 -12.962 1.00 83.94 193 PHE A N 1
ATOM 1522 C CA . PHE A 1 193 ? -0.186 3.118 -11.556 1.00 83.94 193 PHE A CA 1
ATOM 1523 C C . PHE A 1 193 ? 1.318 3.361 -11.409 1.00 83.94 193 PHE A C 1
ATOM 1525 O O . PHE A 1 193 ? 1.699 4.310 -10.742 1.00 83.94 193 PHE A O 1
ATOM 1532 N N . LEU A 1 194 ? 2.146 2.617 -12.151 1.00 83.56 194 LEU A N 1
ATOM 1533 C CA . LEU A 1 194 ? 3.609 2.771 -12.154 1.00 83.56 194 LEU A CA 1
ATOM 1534 C C . LEU A 1 194 ? 4.091 4.118 -12.691 1.00 83.56 194 LEU A C 1
ATOM 1536 O O . LEU A 1 194 ? 5.134 4.625 -12.290 1.00 83.56 194 LEU A O 1
ATOM 1540 N N . ILE A 1 195 ? 3.353 4.705 -13.634 1.00 83.25 195 ILE A N 1
ATOM 1541 C CA . ILE A 1 195 ? 3.706 6.015 -14.185 1.00 83.25 195 ILE A CA 1
ATOM 1542 C C . ILE A 1 195 ? 3.340 7.137 -13.208 1.00 83.25 195 ILE A C 1
ATOM 1544 O O . ILE A 1 195 ? 3.929 8.211 -13.301 1.00 83.25 195 ILE A O 1
ATOM 1548 N N . LYS A 1 196 ? 2.392 6.929 -12.285 1.00 80.81 196 LYS A N 1
ATOM 1549 C CA . LYS A 1 196 ? 1.991 7.927 -11.283 1.00 80.81 196 LYS A CA 1
ATOM 1550 C C . LYS A 1 196 ? 2.924 7.872 -10.076 1.00 80.81 196 LYS A C 1
ATOM 1552 O O . LYS A 1 196 ? 3.277 6.810 -9.595 1.00 80.81 196 LYS A O 1
ATOM 1557 N N . SER A 1 197 ? 3.292 9.043 -9.572 1.00 78.62 197 SER A N 1
ATOM 1558 C CA . SER A 1 197 ? 4.037 9.185 -8.322 1.00 78.62 197 SER A CA 1
ATOM 1559 C C . SER A 1 197 ? 3.041 9.455 -7.194 1.00 78.62 197 SER A C 1
ATOM 1561 O O . SER A 1 197 ? 2.065 10.179 -7.431 1.00 78.62 197 SER A O 1
ATOM 1563 N N . PRO A 1 198 ? 3.280 8.954 -5.969 1.00 73.31 198 PRO A N 1
ATOM 1564 C CA . PRO A 1 198 ? 2.521 9.349 -4.782 1.00 73.31 198 PRO A CA 1
ATOM 1565 C C . PRO A 1 198 ? 2.401 10.874 -4.617 1.00 73.31 198 PRO A C 1
ATOM 1567 O O . PRO A 1 198 ? 1.357 11.379 -4.201 1.00 73.31 198 PRO A O 1
ATOM 1570 N N . GLU A 1 199 ? 3.43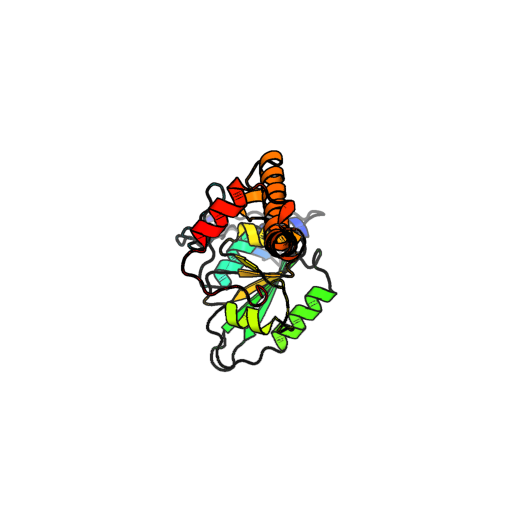3 11.623 -5.017 1.00 74.81 199 GLU A N 1
ATOM 1571 C CA . GLU A 1 199 ? 3.482 13.088 -4.930 1.00 74.81 199 GLU A CA 1
ATOM 1572 C C . GLU A 1 199 ? 2.582 13.801 -5.947 1.00 74.81 199 GLU A C 1
ATOM 1574 O O . GLU A 1 199 ? 2.171 14.938 -5.713 1.00 74.81 199 GLU A O 1
ATOM 1579 N N . ASP A 1 200 ? 2.227 13.153 -7.062 1.00 76.50 200 ASP A N 1
ATOM 1580 C CA . ASP A 1 200 ? 1.432 13.791 -8.121 1.00 76.50 200 ASP A CA 1
ATOM 1581 C C . ASP A 1 200 ? 0.062 14.252 -7.613 1.00 76.50 200 ASP A C 1
ATOM 1583 O O . ASP A 1 200 ? -0.492 15.230 -8.113 1.00 76.50 200 ASP A O 1
ATOM 1587 N N . ASN A 1 201 ? -0.471 13.569 -6.599 1.00 73.12 201 ASN A N 1
ATOM 1588 C CA . ASN A 1 201 ? -1.759 13.891 -5.986 1.00 73.12 201 ASN A CA 1
ATOM 1589 C C . ASN A 1 201 ? -1.719 15.171 -5.141 1.00 73.12 201 ASN A C 1
ATOM 1591 O O . ASN A 1 201 ? -2.762 15.734 -4.819 1.00 73.12 201 ASN A O 1
ATOM 1595 N N . GLN A 1 202 ? -0.522 15.635 -4.782 1.00 72.88 202 GLN A N 1
ATOM 1596 C CA . GLN A 1 202 ? -0.293 16.810 -3.938 1.00 72.88 202 GLN A CA 1
ATOM 1597 C C . GLN A 1 202 ? 0.061 18.053 -4.770 1.00 72.88 202 GLN A C 1
ATOM 1599 O O . GLN A 1 202 ? 0.245 19.151 -4.234 1.00 72.88 202 GLN A O 1
ATOM 1604 N N . LEU A 1 203 ? 0.152 17.889 -6.090 1.00 78.38 203 LEU A N 1
ATOM 1605 C CA . LEU A 1 203 ? 0.522 18.921 -7.046 1.00 78.38 203 LEU A CA 1
ATOM 1606 C C . LEU A 1 203 ? -0.710 19.398 -7.819 1.00 78.38 203 LEU A C 1
ATOM 1608 O O . LEU A 1 203 ? -1.718 18.706 -7.941 1.00 78.38 203 LEU A O 1
ATOM 1612 N N . SER A 1 204 ? -0.635 20.616 -8.361 1.00 84.69 204 SER A N 1
ATOM 1613 C CA . SER A 1 204 ? -1.705 21.132 -9.220 1.00 84.69 204 SER A CA 1
ATOM 1614 C C . SER A 1 204 ? -1.868 20.247 -10.456 1.00 84.69 204 SER A C 1
ATOM 1616 O O . SER A 1 204 ? -0.876 19.784 -11.025 1.00 84.69 204 SER A O 1
ATOM 1618 N N . PHE A 1 205 ? -3.111 20.079 -10.911 1.00 84.62 205 PHE A N 1
ATOM 1619 C CA . PHE A 1 205 ? -3.465 19.250 -12.065 1.00 84.62 205 PHE A CA 1
ATOM 1620 C C . PHE A 1 205 ? -2.576 19.510 -13.291 1.00 84.62 205 PHE A C 1
ATOM 1622 O O . PHE A 1 205 ? -2.116 18.567 -13.936 1.00 84.62 205 PHE A O 1
ATOM 1629 N N . PHE A 1 206 ? -2.285 20.781 -13.591 1.00 87.94 206 PHE A N 1
ATOM 1630 C CA . PHE A 1 206 ? -1.420 21.153 -14.714 1.00 87.94 206 PHE A CA 1
ATOM 1631 C C . PHE A 1 206 ? 0.012 20.634 -14.544 1.00 87.94 206 PHE A C 1
ATOM 1633 O O . PHE A 1 206 ? 0.576 20.072 -15.480 1.00 87.94 206 PHE A O 1
ATOM 1640 N N . TYR A 1 207 ? 0.584 20.772 -13.346 1.00 87.12 207 TYR A N 1
ATOM 1641 C CA . TYR A 1 207 ? 1.939 20.306 -13.059 1.00 87.12 207 TYR A CA 1
ATOM 1642 C C . TYR A 1 207 ? 2.021 18.777 -13.109 1.00 87.12 207 TYR A C 1
ATOM 1644 O O . TYR A 1 207 ? 2.885 18.225 -13.791 1.00 87.12 207 TYR A O 1
ATOM 1652 N N . ALA A 1 208 ? 1.080 18.093 -12.453 1.00 86.56 208 ALA A N 1
ATOM 1653 C CA . ALA A 1 208 ? 1.003 16.635 -12.457 1.00 86.56 208 ALA A CA 1
ATOM 1654 C C . ALA A 1 208 ? 0.848 16.079 -13.885 1.00 86.56 208 ALA A C 1
ATOM 1656 O O . ALA A 1 208 ? 1.488 15.092 -14.246 1.00 86.56 208 ALA A O 1
ATOM 1657 N N . SER A 1 209 ? 0.057 16.745 -14.733 1.00 87.12 209 SER A N 1
ATOM 1658 C CA . SER A 1 209 ? -0.145 16.342 -16.131 1.00 87.12 209 SER A CA 1
ATOM 1659 C C . SER A 1 209 ? 1.118 16.504 -16.981 1.00 87.12 209 SER A C 1
ATOM 1661 O O . SER A 1 209 ? 1.463 15.595 -17.735 1.00 87.12 209 SER A O 1
ATOM 1663 N N . ILE A 1 210 ? 1.843 17.618 -16.833 1.00 91.38 210 ILE A N 1
ATOM 1664 C CA . ILE A 1 210 ? 3.122 17.839 -17.531 1.00 91.38 210 ILE A CA 1
ATOM 1665 C C . ILE A 1 210 ? 4.162 16.810 -17.075 1.00 91.38 210 ILE A C 1
ATOM 1667 O O . ILE A 1 210 ? 4.820 16.191 -17.909 1.00 91.38 210 ILE A O 1
ATOM 1671 N N . SER A 1 211 ? 4.271 16.574 -15.765 1.00 88.56 211 SER A N 1
ATOM 1672 C CA . SER A 1 211 ? 5.167 15.558 -15.200 1.00 88.56 211 SER A CA 1
ATOM 1673 C C . SER A 1 211 ? 4.844 14.154 -15.727 1.00 88.56 211 SER A C 1
ATOM 1675 O O . SER A 1 211 ? 5.742 13.398 -16.105 1.00 88.56 211 SER A O 1
ATOM 1677 N N . ARG A 1 212 ? 3.555 13.804 -15.825 1.00 87.38 212 ARG A N 1
ATOM 1678 C CA . ARG A 1 212 ? 3.106 12.531 -16.404 1.00 87.38 212 ARG A CA 1
ATOM 1679 C C . ARG A 1 212 ? 3.477 12.413 -17.882 1.00 87.38 212 ARG A C 1
ATOM 1681 O O . ARG A 1 212 ? 3.948 11.362 -18.306 1.00 87.38 212 ARG A O 1
ATOM 1688 N N . PHE A 1 213 ? 3.303 13.485 -18.655 1.00 90.69 213 PHE A N 1
ATOM 1689 C CA . PHE A 1 213 ? 3.689 13.514 -20.066 1.00 90.69 213 PHE A CA 1
ATOM 1690 C C . PHE A 1 213 ? 5.200 13.333 -20.252 1.00 90.69 213 PHE A C 1
ATOM 1692 O O . PHE A 1 213 ? 5.617 12.547 -21.099 1.00 90.69 213 PHE A O 1
ATOM 1699 N N . LEU A 1 214 ? 6.018 13.999 -19.430 1.00 92.12 214 LEU A N 1
ATOM 1700 C CA . LEU A 1 214 ? 7.476 13.846 -19.449 1.00 92.12 214 LEU A CA 1
ATOM 1701 C C . LEU A 1 214 ? 7.921 12.426 -19.080 1.00 92.12 214 LEU A C 1
ATOM 1703 O O . LEU A 1 214 ? 8.808 11.884 -19.729 1.00 92.12 214 LEU A O 1
ATOM 1707 N N . ARG A 1 215 ? 7.294 11.790 -18.081 1.00 90.69 215 ARG A N 1
ATOM 1708 C CA . ARG A 1 215 ? 7.577 10.382 -17.749 1.00 90.69 215 ARG A CA 1
ATOM 1709 C C . ARG A 1 215 ? 7.215 9.439 -18.889 1.00 90.69 215 ARG A C 1
ATOM 1711 O O . ARG A 1 215 ? 7.992 8.543 -19.199 1.00 90.69 215 ARG A O 1
ATOM 1718 N N . LEU A 1 216 ? 6.072 9.658 -19.540 1.00 91.06 216 LEU A N 1
ATOM 1719 C CA . LEU A 1 216 ? 5.660 8.841 -20.678 1.00 91.06 216 LEU A CA 1
ATOM 1720 C C . LEU A 1 216 ? 6.609 9.021 -21.872 1.00 91.06 216 LEU A C 1
ATOM 1722 O O . LEU A 1 216 ? 7.014 8.034 -22.482 1.00 91.06 216 LEU A O 1
ATOM 1726 N N . SER A 1 217 ? 7.003 10.257 -22.189 1.00 92.94 217 SER A N 1
ATOM 1727 C CA . SER A 1 217 ? 7.941 10.520 -23.283 1.00 92.94 217 SER A CA 1
ATOM 1728 C C . SER A 1 217 ? 9.330 9.955 -22.987 1.00 92.94 217 SER A C 1
ATOM 1730 O O . SER A 1 217 ? 9.924 9.350 -23.874 1.00 92.94 217 SER A O 1
ATOM 1732 N N . ALA A 1 218 ? 9.809 10.064 -21.745 1.00 92.50 218 ALA A N 1
ATOM 1733 C CA . ALA A 1 218 ? 11.057 9.454 -21.296 1.00 92.50 218 ALA A CA 1
ATOM 1734 C C . ALA A 1 218 ? 11.018 7.921 -21.375 1.00 92.50 218 ALA A C 1
ATOM 1736 O O . ALA A 1 218 ? 11.980 7.302 -21.816 1.00 92.50 218 ALA A O 1
ATOM 1737 N N . LEU A 1 219 ? 9.902 7.293 -20.995 1.00 90.81 219 LEU A N 1
ATOM 1738 C CA . LEU A 1 219 ? 9.731 5.844 -21.112 1.00 90.81 219 LEU A CA 1
ATOM 1739 C C . LEU A 1 219 ? 9.799 5.400 -22.581 1.00 90.81 219 LEU A C 1
ATOM 1741 O O . LEU A 1 219 ? 10.512 4.454 -22.911 1.00 90.81 219 LEU A O 1
ATOM 1745 N N . VAL A 1 220 ? 9.109 6.114 -23.475 1.00 92.31 220 VAL A N 1
ATOM 1746 C CA . VAL A 1 220 ? 9.122 5.827 -24.917 1.00 92.31 220 VAL A CA 1
ATOM 1747 C C . VAL A 1 220 ? 10.518 6.018 -25.509 1.00 92.31 220 VAL A C 1
ATOM 1749 O O . VAL A 1 220 ? 10.988 5.154 -26.250 1.00 92.31 220 VAL A O 1
ATOM 1752 N N . THR A 1 221 ? 11.209 7.114 -25.182 1.00 93.88 221 THR A N 1
ATOM 1753 C CA . THR A 1 221 ? 12.561 7.356 -25.697 1.00 93.88 221 THR A CA 1
ATOM 1754 C C . THR A 1 221 ? 13.553 6.341 -25.149 1.00 93.88 221 THR A C 1
ATOM 1756 O O . THR A 1 221 ? 14.297 5.779 -25.938 1.00 93.88 221 THR A O 1
ATOM 1759 N N . THR A 1 222 ? 13.532 6.004 -23.860 1.00 93.12 222 THR A N 1
ATOM 1760 C CA . THR A 1 222 ? 14.443 4.998 -23.287 1.00 93.12 222 THR A CA 1
ATOM 1761 C C . THR A 1 222 ? 14.290 3.623 -23.946 1.00 93.12 222 THR A C 1
ATOM 1763 O O . THR A 1 222 ? 15.293 2.950 -24.177 1.00 93.12 222 THR A O 1
ATOM 1766 N N . ILE A 1 223 ? 13.068 3.213 -24.302 1.00 90.88 223 ILE A N 1
ATOM 1767 C CA . ILE A 1 223 ? 12.827 1.922 -24.969 1.00 90.88 223 ILE A CA 1
ATOM 1768 C C . ILE A 1 223 ? 13.228 1.969 -26.452 1.00 90.88 223 ILE A C 1
ATOM 1770 O O . ILE A 1 223 ? 13.847 1.032 -26.956 1.00 90.88 223 ILE A O 1
ATOM 1774 N N . LEU A 1 224 ? 12.889 3.046 -27.169 1.00 93.56 224 LEU A N 1
ATOM 1775 C CA . LEU A 1 224 ? 13.101 3.130 -28.619 1.00 93.56 224 LEU A CA 1
ATOM 1776 C C . LEU A 1 224 ? 14.514 3.579 -29.012 1.00 93.56 224 LEU A C 1
ATOM 1778 O O . LEU A 1 224 ? 15.004 3.184 -30.069 1.00 93.56 224 LEU A O 1
ATOM 1782 N N . LEU A 1 225 ? 15.178 4.398 -28.194 1.00 91.69 225 LEU A N 1
ATOM 1783 C CA . LEU A 1 225 ? 16.443 5.048 -28.541 1.00 91.69 225 LEU A CA 1
ATOM 1784 C C . LEU A 1 225 ? 17.586 4.053 -28.806 1.00 91.69 225 LEU A C 1
ATOM 1786 O O . LEU A 1 225 ? 18.281 4.249 -29.803 1.00 91.69 225 LEU A O 1
ATOM 1790 N N . PRO A 1 226 ? 17.779 2.965 -28.030 1.00 88.62 226 PRO A N 1
ATOM 1791 C CA . PRO A 1 226 ? 18.802 1.964 -28.344 1.00 88.62 226 PRO A CA 1
ATOM 1792 C C . PRO A 1 226 ? 18.551 1.257 -29.686 1.00 88.62 226 PRO A C 1
ATOM 1794 O O . PRO A 1 226 ? 19.479 1.053 -30.473 1.00 88.62 226 PRO A O 1
ATOM 1797 N N . GLY A 1 227 ? 17.290 0.923 -29.984 1.00 88.06 227 GLY A N 1
ATOM 1798 C CA . GLY A 1 227 ? 16.896 0.312 -31.258 1.00 88.06 227 GLY A CA 1
ATOM 1799 C C . GLY A 1 227 ? 17.082 1.264 -32.442 1.00 88.06 227 GLY A C 1
ATOM 1800 O O . GLY A 1 227 ? 17.644 0.895 -33.469 1.00 88.06 227 GLY A O 1
ATOM 1801 N N . LEU A 1 228 ? 16.690 2.526 -32.275 1.00 87.75 228 LEU A N 1
ATOM 1802 C CA . LEU A 1 228 ? 16.868 3.565 -33.286 1.00 87.75 228 LEU A CA 1
ATOM 1803 C C . LEU A 1 228 ? 18.354 3.858 -33.541 1.00 87.75 228 LEU A C 1
ATOM 1805 O O . LEU A 1 228 ? 18.776 3.978 -34.691 1.00 87.75 228 LEU A O 1
ATOM 1809 N N . TRP A 1 229 ? 19.164 3.910 -32.482 1.00 85.19 229 TRP A N 1
ATOM 1810 C CA . TRP A 1 229 ? 20.610 4.103 -32.567 1.00 85.19 229 TRP A CA 1
ATOM 1811 C C . TRP A 1 229 ? 21.307 2.967 -33.326 1.00 85.19 229 TRP A C 1
ATOM 1813 O O . TRP A 1 229 ? 22.117 3.211 -34.224 1.00 85.19 229 TRP A O 1
ATOM 1823 N N . THR A 1 230 ? 20.977 1.717 -32.997 1.00 84.44 230 THR A N 1
ATOM 1824 C CA . THR A 1 230 ? 21.541 0.541 -33.676 1.00 84.44 230 THR A CA 1
ATOM 1825 C C . THR A 1 230 ? 21.111 0.465 -35.142 1.00 84.44 230 THR A C 1
ATOM 1827 O O . THR A 1 230 ? 21.949 0.179 -35.998 1.00 84.44 230 THR A O 1
ATOM 1830 N N . ALA A 1 231 ? 19.857 0.800 -35.460 1.00 86.25 231 ALA A N 1
ATOM 1831 C CA . ALA A 1 231 ? 19.362 0.844 -36.835 1.00 86.25 231 ALA A CA 1
ATOM 1832 C C . ALA A 1 231 ? 20.083 1.904 -37.689 1.00 86.25 231 ALA A C 1
ATOM 1834 O O . ALA A 1 231 ? 20.552 1.596 -38.786 1.00 86.25 231 ALA A O 1
ATOM 1835 N N . LEU A 1 232 ? 20.229 3.131 -37.173 1.00 83.00 232 LEU A N 1
ATOM 1836 C CA . LEU A 1 232 ? 20.914 4.228 -37.869 1.00 83.00 232 LEU A CA 1
ATOM 1837 C C . LEU A 1 232 ? 22.389 3.917 -38.129 1.00 83.00 232 LEU A C 1
ATOM 1839 O O . LEU A 1 232 ? 22.878 4.121 -39.236 1.00 83.00 232 LEU A O 1
ATOM 1843 N N . THR A 1 233 ? 23.092 3.398 -37.121 1.00 79.88 233 THR A N 1
ATOM 1844 C CA . THR A 1 233 ? 24.529 3.112 -37.232 1.00 79.88 233 THR A CA 1
ATOM 1845 C C . THR A 1 233 ? 24.845 1.893 -38.099 1.00 79.88 233 THR A C 1
ATOM 1847 O O . THR A 1 233 ? 25.925 1.851 -38.681 1.00 79.88 233 THR A O 1
ATOM 1850 N N . SER A 1 234 ? 23.926 0.925 -38.214 1.00 78.44 234 SER A N 1
ATOM 1851 C CA . SER A 1 234 ? 24.169 -0.320 -38.963 1.00 78.44 234 SER A CA 1
ATOM 1852 C C . SER A 1 234 ? 23.693 -0.274 -40.417 1.00 78.44 234 SER A C 1
ATOM 1854 O O . SER A 1 234 ? 24.334 -0.879 -41.269 1.00 78.44 234 SER A O 1
ATOM 1856 N N . TYR A 1 235 ? 22.585 0.417 -40.713 1.00 78.50 235 TYR A N 1
ATOM 1857 C CA . TYR A 1 235 ? 21.960 0.371 -42.045 1.00 78.50 235 TYR A CA 1
ATOM 1858 C C . TYR A 1 235 ? 22.068 1.680 -42.830 1.00 78.50 235 TYR A C 1
ATOM 1860 O O . TYR A 1 235 ? 22.179 1.635 -44.051 1.00 78.50 235 TYR A O 1
ATOM 1868 N N . GLN A 1 236 ? 22.073 2.838 -42.160 1.00 75.69 236 GLN A N 1
ATOM 1869 C CA . GLN A 1 236 ? 22.073 4.140 -42.836 1.00 75.69 236 GLN A CA 1
ATOM 1870 C C . GLN A 1 236 ? 23.043 5.154 -42.192 1.00 75.69 236 GLN A C 1
ATOM 1872 O O . GLN A 1 236 ? 22.623 6.249 -41.803 1.00 75.69 236 GLN A O 1
ATOM 1877 N N . PRO A 1 237 ? 24.349 4.834 -42.090 1.00 69.00 237 PRO A N 1
ATOM 1878 C CA . PRO A 1 237 ? 25.324 5.713 -41.440 1.00 69.00 237 PRO A CA 1
ATOM 1879 C C . PRO A 1 237 ? 25.429 7.088 -42.122 1.00 69.00 237 PRO A C 1
ATOM 1881 O O . PRO A 1 237 ? 25.649 8.088 -41.441 1.00 69.00 237 PRO A O 1
ATOM 1884 N N . ASP A 1 238 ? 25.171 7.159 -43.432 1.00 71.00 238 ASP A N 1
ATOM 1885 C CA . ASP A 1 238 ? 25.225 8.390 -44.236 1.00 71.00 238 ASP A CA 1
ATOM 1886 C C . ASP A 1 238 ? 24.163 9.437 -43.851 1.00 71.00 238 ASP A C 1
ATOM 1888 O O . ASP A 1 238 ? 24.267 10.600 -44.236 1.00 71.00 238 ASP A O 1
ATOM 1892 N N . GLN A 1 239 ? 23.129 9.046 -43.096 1.00 75.81 239 GLN A N 1
ATOM 1893 C CA . GLN A 1 239 ? 22.088 9.963 -42.609 1.00 75.81 239 GLN A CA 1
ATOM 1894 C C . GLN A 1 239 ? 22.492 10.687 -41.318 1.00 75.81 239 GLN A C 1
ATOM 1896 O O . GLN A 1 239 ? 21.811 11.622 -40.895 1.00 75.81 239 GLN A O 1
ATOM 1901 N N . ILE A 1 240 ? 23.584 10.270 -40.671 1.00 73.62 240 ILE A N 1
ATOM 1902 C CA . ILE A 1 240 ? 24.071 10.895 -39.443 1.00 73.62 240 ILE A CA 1
ATOM 1903 C C . ILE A 1 240 ? 25.039 12.026 -39.827 1.00 73.62 240 ILE A C 1
ATOM 1905 O O . ILE A 1 240 ? 26.042 11.770 -40.495 1.00 73.62 240 ILE A O 1
ATOM 1909 N N . PRO A 1 241 ? 24.807 13.280 -39.390 1.00 77.38 241 PRO A N 1
ATOM 1910 C CA . PRO A 1 241 ? 25.735 14.376 -39.640 1.00 77.38 241 PRO A CA 1
ATOM 1911 C C . PRO A 1 241 ? 27.164 14.028 -39.202 1.00 77.38 241 PRO A C 1
ATOM 1913 O O . PRO A 1 241 ? 27.391 13.620 -38.060 1.00 77.38 241 PRO A O 1
ATOM 1916 N N . PHE A 1 242 ? 28.140 14.267 -40.082 1.00 73.19 242 PHE A N 1
ATOM 1917 C CA . PHE A 1 242 ? 29.564 13.998 -39.831 1.00 73.19 242 PHE A CA 1
ATOM 1918 C C . PHE A 1 242 ? 30.098 14.475 -38.464 1.00 73.19 242 PHE A C 1
ATOM 1920 O O . PHE A 1 242 ? 30.856 13.725 -37.847 1.00 73.19 242 PHE A O 1
ATOM 1927 N N . PRO A 1 243 ? 29.711 15.656 -37.931 1.00 76.69 243 PRO A N 1
ATOM 1928 C CA . PRO A 1 243 ? 30.174 16.097 -36.612 1.00 76.69 243 PRO A CA 1
ATOM 1929 C C . PRO A 1 243 ? 29.769 15.148 -35.471 1.00 76.69 243 PRO A C 1
ATOM 1931 O O . PRO A 1 243 ? 30.545 14.914 -34.543 1.00 76.69 243 PRO A O 1
ATOM 1934 N N . LEU A 1 244 ? 28.570 14.561 -35.544 1.00 72.12 244 LEU A N 1
ATOM 1935 C CA . LEU A 1 244 ? 28.077 13.606 -34.548 1.00 72.12 244 LEU A CA 1
ATOM 1936 C C . LEU A 1 244 ? 28.800 12.261 -34.661 1.00 72.12 244 LEU A C 1
ATOM 1938 O O . LEU A 1 244 ? 29.222 11.714 -33.643 1.00 72.12 244 LEU A O 1
ATOM 1942 N N . LEU A 1 245 ? 29.021 11.770 -35.885 1.00 70.19 245 LEU A N 1
ATOM 1943 C CA . LEU A 1 245 ? 29.814 10.560 -36.128 1.00 70.19 245 LEU A CA 1
ATOM 1944 C C . LEU A 1 245 ? 31.244 10.699 -35.597 1.00 70.19 245 LEU A C 1
ATOM 1946 O O . LEU A 1 245 ? 31.734 9.793 -34.928 1.00 70.19 245 LEU A O 1
ATOM 1950 N N . ALA A 1 246 ? 31.892 11.841 -35.839 1.00 71.69 246 ALA A N 1
ATOM 1951 C CA . ALA A 1 246 ? 33.242 12.110 -35.349 1.00 71.69 246 ALA A CA 1
ATOM 1952 C C . ALA A 1 246 ? 33.300 12.107 -33.811 1.00 71.69 246 ALA A C 1
ATOM 1954 O O . ALA A 1 246 ? 34.189 11.493 -33.225 1.00 71.69 246 ALA A O 1
ATOM 1955 N N . THR A 1 247 ? 32.313 12.719 -33.152 1.00 75.31 247 THR A N 1
ATOM 1956 C CA . THR A 1 247 ? 32.219 12.752 -31.683 1.00 75.31 247 THR A CA 1
ATOM 1957 C C . THR A 1 247 ? 32.026 11.346 -31.102 1.00 75.31 247 THR A C 1
ATOM 1959 O O . THR A 1 247 ? 32.673 10.970 -30.125 1.00 75.31 247 THR A O 1
ATOM 1962 N N . VAL A 1 248 ? 31.188 10.528 -31.744 1.00 71.94 248 VAL A N 1
ATOM 1963 C CA . VAL A 1 248 ? 30.940 9.135 -31.346 1.00 71.94 248 VAL A CA 1
ATOM 1964 C C . VAL A 1 248 ? 32.180 8.268 -31.575 1.00 71.94 248 VAL A C 1
ATOM 1966 O O . VAL A 1 248 ? 32.546 7.493 -30.692 1.00 71.94 248 VAL A O 1
ATOM 1969 N N . ALA A 1 249 ? 32.867 8.417 -32.708 1.00 71.12 249 ALA A N 1
ATOM 1970 C CA . ALA A 1 249 ? 34.094 7.682 -33.010 1.00 71.12 249 ALA A CA 1
ATOM 1971 C C . ALA A 1 249 ? 35.209 7.980 -31.993 1.00 71.12 249 ALA A C 1
ATOM 1973 O O . ALA A 1 249 ? 35.851 7.052 -31.503 1.00 71.12 249 ALA A O 1
ATOM 1974 N N . VAL A 1 250 ? 35.382 9.251 -31.613 1.00 75.81 250 VAL A N 1
ATOM 1975 C CA . VAL A 1 250 ? 36.329 9.662 -30.562 1.00 75.81 250 VAL A CA 1
ATOM 1976 C C . VAL A 1 250 ? 35.914 9.109 -29.194 1.00 75.81 250 VAL A C 1
ATOM 1978 O O . VAL A 1 250 ? 36.757 8.623 -28.450 1.00 75.81 250 VAL A O 1
ATOM 1981 N N . SER A 1 251 ? 34.617 9.089 -28.867 1.00 74.81 251 SER A N 1
ATOM 1982 C CA . SER A 1 251 ? 34.141 8.524 -27.592 1.00 74.81 251 SER A CA 1
ATOM 1983 C C . SER A 1 251 ? 34.333 7.005 -27.468 1.00 74.81 251 SER A C 1
ATOM 1985 O O . SER A 1 251 ? 34.381 6.477 -26.360 1.00 74.81 251 SER A O 1
ATOM 1987 N N . ARG A 1 252 ? 34.455 6.291 -28.598 1.00 69.19 252 ARG A N 1
ATOM 1988 C CA . ARG A 1 252 ? 34.659 4.832 -28.647 1.00 69.19 252 ARG A CA 1
ATOM 1989 C C . ARG A 1 252 ? 36.117 4.432 -28.889 1.00 69.19 252 ARG A C 1
ATOM 1991 O O . ARG A 1 252 ? 36.399 3.244 -29.047 1.00 69.19 252 ARG A O 1
ATOM 1998 N N . GLN A 1 253 ? 37.043 5.390 -28.908 1.00 62.31 253 GLN A N 1
ATOM 1999 C CA . GLN A 1 253 ? 38.467 5.126 -29.090 1.00 62.31 253 GLN A CA 1
ATOM 2000 C C . GLN A 1 253 ? 38.995 4.307 -27.896 1.00 62.31 253 GLN A C 1
ATOM 2002 O O . GLN A 1 253 ? 39.073 4.803 -26.777 1.00 62.31 253 GLN A O 1
ATOM 2007 N N . GLY A 1 254 ? 39.312 3.028 -28.131 1.00 65.31 254 GLY A N 1
ATOM 2008 C CA . GLY A 1 254 ? 39.770 2.078 -27.103 1.00 65.31 254 GLY A CA 1
ATOM 2009 C C . GLY A 1 254 ? 38.819 0.909 -26.811 1.00 65.31 254 GLY A C 1
ATOM 2010 O O . GLY A 1 254 ? 39.197 0.006 -26.070 1.00 65.31 254 GLY A O 1
ATOM 2011 N N . LEU A 1 255 ? 37.618 0.881 -27.404 1.00 71.44 255 LEU A N 1
ATOM 2012 C CA . LEU A 1 255 ? 36.702 -0.266 -27.328 1.00 71.44 255 LEU A CA 1
ATOM 2013 C C . LEU A 1 255 ? 36.930 -1.241 -28.504 1.00 71.44 255 LEU A C 1
ATOM 2015 O O . LEU A 1 255 ? 37.275 -0.794 -29.600 1.00 71.44 255 LEU A O 1
ATOM 2019 N N . PRO A 1 256 ? 36.735 -2.561 -28.310 1.00 70.19 256 PRO A N 1
ATOM 2020 C CA . PRO A 1 256 ? 36.893 -3.547 -29.379 1.00 70.19 256 PRO A CA 1
ATOM 2021 C C . PRO A 1 256 ? 35.932 -3.273 -30.557 1.00 70.19 256 PRO A C 1
ATOM 2023 O O . PRO A 1 256 ? 34.808 -2.809 -30.332 1.00 70.19 256 PRO A O 1
ATOM 2026 N N . PRO A 1 257 ? 36.357 -3.537 -31.811 1.00 60.06 257 PRO A N 1
ATOM 2027 C CA . PRO A 1 257 ? 35.575 -3.220 -33.005 1.00 60.06 257 PRO A CA 1
ATOM 2028 C C . PRO A 1 257 ? 34.278 -4.040 -33.091 1.00 60.06 257 PRO A C 1
ATOM 2030 O O . PRO A 1 257 ? 34.189 -5.158 -32.582 1.00 60.06 257 PRO A O 1
ATOM 2033 N N . LEU A 1 258 ? 33.261 -3.468 -33.743 1.00 57.97 258 LEU A N 1
ATOM 2034 C CA . LEU A 1 258 ? 31.969 -4.123 -33.972 1.00 57.97 258 LEU A CA 1
ATOM 2035 C C . LEU A 1 258 ? 32.132 -5.341 -34.913 1.00 57.97 258 LEU A C 1
ATOM 2037 O O . LEU A 1 258 ? 32.939 -5.269 -35.838 1.00 57.97 258 LEU A O 1
ATOM 2041 N N . PRO A 1 259 ? 31.345 -6.427 -34.754 1.00 52.84 259 PRO A N 1
ATOM 2042 C CA . PRO A 1 259 ? 31.559 -7.703 -35.460 1.00 52.84 259 PRO A CA 1
ATOM 2043 C C . PRO A 1 259 ? 31.397 -7.690 -36.994 1.00 52.84 259 PRO A C 1
ATOM 2045 O O . PRO A 1 259 ? 31.549 -8.739 -37.614 1.00 52.84 259 PRO A O 1
ATOM 2048 N N . HIS A 1 260 ? 31.060 -6.557 -37.619 1.00 55.88 260 HIS A N 1
ATOM 2049 C CA . HIS A 1 260 ? 30.671 -6.497 -39.036 1.00 55.88 260 HIS A CA 1
ATOM 2050 C C . HIS A 1 260 ? 31.412 -5.444 -39.873 1.00 55.88 260 HIS A C 1
ATOM 2052 O O . HIS A 1 260 ? 30.968 -5.121 -40.968 1.00 55.88 260 HIS A O 1
ATOM 2058 N N . SER A 1 261 ? 32.546 -4.919 -39.405 1.00 43.59 261 SER A N 1
ATOM 2059 C CA . SER A 1 261 ? 33.428 -4.112 -40.259 1.00 43.59 261 SER A CA 1
ATOM 2060 C C . SER A 1 261 ? 34.505 -4.992 -40.906 1.00 43.59 261 SER A C 1
ATOM 2062 O O . SER A 1 261 ? 35.633 -5.057 -40.411 1.00 43.59 261 SER A O 1
ATOM 2064 N N . SER A 1 262 ? 34.145 -5.684 -41.987 1.00 37.38 262 SER A N 1
ATOM 2065 C CA . SER A 1 262 ? 35.077 -6.268 -42.962 1.00 37.38 262 SER A CA 1
ATOM 2066 C C . SER A 1 262 ? 34.608 -5.937 -44.366 1.00 37.38 262 SER A C 1
ATOM 2068 O O . SER A 1 262 ? 33.441 -6.295 -44.649 1.00 37.38 262 SER A O 1
#

Secondary structure (DSSP, 8-state):
-TTTTTTS-EEEEPP-TTHHHHHHHHHHTTEEEEEETTTTEEEEEE------S--PBPSS---SSS--BPP-S-HHHHHHHHHHH---TTEEEEEEEE-TTT-EEEEEEEETTTS-HHHHHHHHHHHHH---S----HHHHHHHH---TT-SS-S-EEES-HHHHHHHHTTT-EEEEETT-S-EEEES--HHHHHS-GGGGGS-HHHHHHHHHHHHHHHHHHHHHHHHHHHHHHH-GGGS-HHHHHHHHHHTTTSPPPTT--

Radius of gyration: 26.91 Å; chains: 1; bounding box: 74×44×83 Å

Organism: Priestia aryabhattai (NCBI:txid412384)

pLDDT: mean 81.64, std 12.41, range [37.38, 96.88]

InterPro domains:
  IPR004995 Bacillus/Clostridium Ger spore germination protein [PF03323] (4-256)
  IPR050768 UPF0353/GerABKA protein families [PTHR22550] (36-256)

Foldseek 3Di:
DVVVVVPFVKDKDDDDPCVVVVVLLLVLQVWDWDQDPVVRIIITTPPDDQDPPCQAAQPVDHAPDDDRRFFDLALVNLVNLLSNVVSDPQWDKDWDQAAQAASWIKIKIARNVQADVVVVVLQVVQSVPHHHHDDQEPVVVLVSSDPDPDDPDRQKDKDRDSVLQNVLRVNRWMWMRIRRYSMIIIGRDDPVNVLQDPCLVVDPPVVSVVSSVVSVVVVVCVVCVVVVVCCCVPPPVVVDPPVVVVVVVVVCVPPDDDPPDD